Protein AF-A0AAV7VI93-F1 (afdb_monomer)

Sequence (218 aa):
MPWLQAVQPTKGDDVFDEEVDDMQIMQQEWKSTMEKRVKEGYRDGMDAGKADSLQQGFNEGYKEGLAVLMTSGTLKGCLWALKCWSCLLETSSYLSTEIDNLLLAVGRFEENASRSLATSSLQPHPGVLADSIKDISLNQSAAPQEHCDSREGRSSDCCADIKGFPCKRSDGPTSSPPECCRKAQEALLKKLVCRTLSVAKDMNMSEDLINVLQNLEK

Organism: Pleurodeles waltl (NCBI:txid8319)

Structure (mmCIF, N/CA/C/O backbone):
data_AF-A0AAV7VI93-F1
#
_entry.id   AF-A0AAV7VI93-F1
#
loop_
_atom_site.group_PDB
_atom_site.id
_atom_site.type_symbol
_atom_site.label_atom_id
_atom_site.label_alt_id
_atom_site.label_comp_id
_atom_site.label_asym_id
_atom_site.label_entity_id
_atom_site.label_seq_id
_atom_site.pdbx_PDB_ins_code
_atom_site.Cartn_x
_atom_site.Cartn_y
_atom_site.Cartn_z
_atom_site.occupancy
_atom_site.B_iso_or_equiv
_atom_site.auth_seq_id
_atom_site.auth_comp_id
_atom_site.auth_asym_id
_atom_site.auth_atom_id
_atom_site.pdbx_PDB_model_num
ATOM 1 N N . MET A 1 1 ? -18.882 1.234 104.992 1.00 47.75 1 MET A N 1
ATOM 2 C CA . MET A 1 1 ? -19.206 -0.202 104.798 1.00 47.75 1 MET A CA 1
ATOM 3 C C . MET A 1 1 ? -20.707 -0.326 104.966 1.00 47.75 1 MET A C 1
ATOM 5 O O . MET A 1 1 ? -21.188 0.478 105.759 1.00 47.75 1 MET A O 1
ATOM 9 N N . PRO A 1 2 ? -21.455 -1.273 104.378 1.00 45.31 2 PRO A N 1
ATOM 10 C CA . PRO A 1 2 ? -21.074 -2.469 103.604 1.00 45.31 2 PRO A CA 1
ATOM 11 C C . PRO A 1 2 ? -22.032 -2.792 102.416 1.00 45.31 2 PRO A C 1
ATOM 13 O O . PRO A 1 2 ? -22.976 -2.059 102.164 1.00 45.31 2 PRO A O 1
ATOM 16 N N . TRP A 1 3 ? -21.770 -3.945 101.788 1.00 40.62 3 TRP A N 1
ATOM 17 C CA . TRP A 1 3 ? -22.670 -4.894 101.103 1.00 40.62 3 TRP A CA 1
ATOM 18 C C . TRP A 1 3 ? -23.341 -4.466 99.782 1.00 40.62 3 TRP A C 1
ATOM 20 O O . TRP A 1 3 ? -24.248 -3.652 99.732 1.00 40.62 3 TRP A O 1
ATOM 30 N N . LEU A 1 4 ? -22.855 -4.972 98.643 1.00 54.00 4 LEU A N 1
ATOM 31 C CA . LEU A 1 4 ? -23.307 -6.263 98.093 1.00 54.00 4 LEU A CA 1
ATOM 32 C C . LEU A 1 4 ? -24.834 -6.353 98.054 1.00 54.00 4 LEU A C 1
ATOM 34 O O . LEU A 1 4 ? -25.434 -7.088 98.831 1.00 54.00 4 LEU A O 1
ATOM 38 N N . GLN A 1 5 ? -25.453 -5.659 97.102 1.00 51.03 5 GLN A N 1
ATOM 39 C CA . GLN A 1 5 ? -26.777 -6.051 96.648 1.00 51.03 5 GLN A CA 1
ATOM 40 C C . GLN A 1 5 ? -26.647 -6.613 95.240 1.00 51.03 5 GLN A C 1
ATOM 42 O O . GLN A 1 5 ? -26.173 -5.952 94.319 1.00 51.03 5 GLN A O 1
ATOM 47 N N . ALA A 1 6 ? -26.966 -7.901 95.163 1.00 55.78 6 ALA A N 1
ATOM 48 C CA . ALA A 1 6 ? -26.869 -8.763 94.007 1.00 55.78 6 ALA A CA 1
ATOM 49 C C . ALA A 1 6 ? -27.392 -8.085 92.737 1.00 55.78 6 ALA A C 1
ATOM 51 O O . ALA A 1 6 ? -28.533 -7.621 92.695 1.00 55.78 6 ALA A O 1
ATOM 52 N N . VAL A 1 7 ? -26.566 -8.102 91.689 1.00 52.16 7 VAL A N 1
ATOM 53 C CA . VAL A 1 7 ? -27.063 -7.995 90.320 1.00 52.16 7 VAL A CA 1
ATOM 54 C C . VAL A 1 7 ? -27.973 -9.202 90.124 1.00 52.16 7 VAL A C 1
ATOM 56 O O . VAL A 1 7 ? -27.523 -10.348 90.119 1.00 52.16 7 VAL A O 1
ATOM 59 N N . GLN A 1 8 ? -29.276 -8.936 90.082 1.00 49.44 8 GLN A N 1
ATOM 60 C CA . GLN A 1 8 ? -30.263 -9.897 89.617 1.00 49.44 8 GLN A CA 1
ATOM 61 C C . GLN A 1 8 ? -29.860 -10.342 88.208 1.00 49.44 8 GLN A C 1
ATOM 63 O O . GLN A 1 8 ? -29.357 -9.504 87.456 1.00 49.44 8 GLN A O 1
ATOM 68 N N . PRO A 1 9 ? -30.078 -11.612 87.826 1.00 48.53 9 PRO A N 1
ATOM 69 C CA . PRO A 1 9 ? -29.889 -12.013 86.446 1.00 48.53 9 PRO A CA 1
ATOM 70 C C . PRO A 1 9 ? -30.895 -11.206 85.627 1.00 48.53 9 PRO A C 1
ATOM 72 O O . PRO A 1 9 ? -32.101 -11.465 85.663 1.00 48.53 9 PRO A O 1
ATOM 75 N N . THR A 1 10 ? -30.417 -10.162 84.953 1.00 47.03 10 THR A N 1
ATOM 76 C CA . THR A 1 10 ? -31.187 -9.518 83.904 1.00 47.03 10 THR A CA 1
ATOM 77 C C . THR A 1 10 ? -31.460 -10.613 82.892 1.00 47.03 10 THR A C 1
ATOM 79 O O . THR A 1 10 ? -30.534 -11.258 82.401 1.00 47.03 10 THR A O 1
ATOM 82 N N . LYS A 1 11 ? -32.757 -10.895 82.723 1.00 46.94 11 LYS A N 1
ATOM 83 C CA . LYS A 1 11 ? -33.326 -11.783 81.712 1.00 46.94 11 LYS A CA 1
ATOM 84 C C . LYS A 1 11 ? -32.468 -11.750 80.457 1.00 46.94 11 LYS A C 1
ATOM 86 O O . LYS A 1 11 ? -32.168 -10.652 80.001 1.00 46.94 11 LYS A O 1
ATOM 91 N N . GLY A 1 12 ? -32.115 -12.948 79.992 1.00 49.00 12 GLY A N 1
ATOM 92 C CA . GLY A 1 12 ? -31.224 -13.207 78.872 1.00 49.00 12 GLY A CA 1
ATOM 93 C C . GLY A 1 12 ? -31.238 -12.097 77.838 1.00 49.00 12 GLY A C 1
ATOM 94 O O . GLY A 1 12 ? -32.204 -11.950 77.097 1.00 49.00 12 GLY A O 1
ATOM 95 N N . ASP A 1 13 ? -30.151 -11.332 77.820 1.00 45.16 13 ASP A N 1
ATOM 96 C CA . ASP A 1 13 ? -29.641 -10.865 76.547 1.00 45.16 13 ASP A CA 1
ATOM 97 C C . ASP A 1 13 ? -2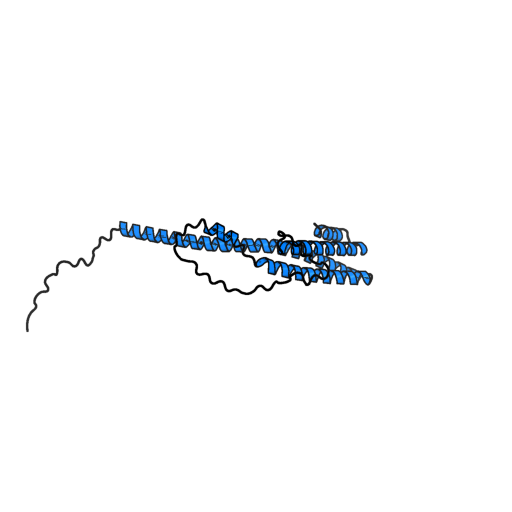9.199 -12.138 75.825 1.00 45.16 13 ASP A C 1
ATOM 99 O O . ASP A 1 13 ? -28.180 -12.742 76.178 1.00 45.16 13 ASP A O 1
ATOM 103 N N . ASP A 1 14 ? -30.018 -12.583 74.874 1.00 51.25 14 ASP A N 1
ATOM 104 C CA . ASP A 1 14 ? -29.559 -13.397 73.756 1.00 51.25 14 ASP A CA 1
ATOM 105 C C . ASP A 1 14 ? -28.462 -12.590 73.052 1.00 51.25 14 ASP A C 1
ATOM 107 O O . ASP A 1 14 ? -28.687 -11.799 72.144 1.00 51.25 14 ASP A O 1
ATOM 111 N N . VAL A 1 15 ? -27.226 -12.746 73.531 1.00 57.41 15 VAL A N 1
ATOM 112 C CA . VAL A 1 15 ? -26.017 -12.226 72.871 1.00 57.41 15 VAL A CA 1
ATOM 113 C C . VAL A 1 15 ? -25.722 -13.032 71.591 1.00 57.41 15 VAL A C 1
ATOM 115 O O . VAL A 1 15 ? -24.824 -12.695 70.823 1.00 57.41 15 VAL A O 1
ATOM 118 N N . PHE A 1 16 ? -26.519 -14.072 71.341 1.00 51.91 16 PHE A N 1
ATOM 119 C CA . PHE A 1 16 ? -26.481 -14.945 70.188 1.00 51.91 16 PHE A CA 1
ATOM 120 C C . PHE A 1 16 ? -27.921 -15.250 69.749 1.00 51.91 16 PHE A C 1
ATOM 122 O O . PHE A 1 16 ? -28.464 -16.292 70.100 1.00 51.91 16 PHE A O 1
ATOM 129 N N . ASP A 1 17 ? -28.524 -14.372 68.941 1.00 58.38 17 ASP A N 1
ATOM 130 C CA . ASP A 1 17 ? -29.597 -14.775 68.016 1.00 58.38 17 ASP A CA 1
ATOM 131 C C . ASP A 1 17 ? -28.968 -15.709 66.951 1.00 58.38 17 ASP A C 1
ATOM 133 O O . ASP A 1 17 ? -28.778 -15.352 65.788 1.00 58.38 17 ASP A O 1
ATOM 137 N N . GLU A 1 18 ? -28.519 -16.893 67.377 1.00 58.59 18 GLU A N 1
ATOM 138 C CA . GLU A 1 18 ? -27.800 -17.901 66.586 1.00 58.59 18 GLU A CA 1
ATOM 139 C C . GLU A 1 18 ? -28.787 -18.796 65.830 1.00 58.59 18 GLU A C 1
ATOM 141 O O . GLU A 1 18 ? -28.740 -20.015 65.886 1.00 58.59 18 GLU A O 1
ATOM 146 N N . GLU A 1 19 ? -29.699 -18.164 65.102 1.00 57.97 19 GLU A N 1
ATOM 147 C CA . GLU A 1 19 ? -30.412 -18.763 63.975 1.00 57.97 19 GLU A CA 1
ATOM 148 C C . GLU A 1 19 ? -30.490 -17.698 62.877 1.00 57.97 19 GLU A C 1
ATOM 150 O O . GLU A 1 19 ? -31.561 -17.306 62.409 1.00 57.97 19 GLU A O 1
ATOM 155 N N . VAL A 1 20 ? -29.330 -17.185 62.446 1.00 60.19 20 VAL A N 1
ATOM 156 C CA . VAL A 1 20 ? -29.266 -16.677 61.075 1.00 60.19 20 VAL A CA 1
ATOM 157 C C . VAL A 1 20 ? -29.517 -17.900 60.206 1.00 60.19 20 VAL A C 1
ATOM 159 O O . VAL A 1 20 ? -28.641 -18.744 60.062 1.00 60.19 20 VAL A O 1
ATOM 162 N N . ASP A 1 21 ? -30.748 -18.019 59.716 1.00 71.81 21 ASP A N 1
ATOM 163 C CA . ASP A 1 21 ? -31.197 -19.113 58.866 1.00 71.81 21 ASP A CA 1
ATOM 164 C C . ASP A 1 21 ? -30.152 -19.338 57.765 1.00 71.81 21 ASP A C 1
ATOM 166 O O . ASP A 1 21 ? -29.936 -18.468 56.915 1.00 71.81 21 ASP A O 1
ATOM 170 N N . ASP A 1 22 ? -29.464 -20.483 57.800 1.00 79.19 22 ASP A N 1
ATOM 171 C CA . ASP A 1 22 ? -28.421 -20.851 56.835 1.00 79.19 22 ASP A CA 1
ATOM 172 C C . ASP A 1 22 ? -28.925 -20.686 55.390 1.00 79.19 22 ASP A C 1
ATOM 174 O O . ASP A 1 22 ? -28.164 -20.368 54.472 1.00 79.19 22 ASP A O 1
ATOM 178 N N . MET A 1 23 ? -30.240 -20.830 55.184 1.00 78.00 23 MET A N 1
ATOM 179 C CA . MET A 1 23 ? -30.910 -20.584 53.913 1.00 78.00 23 MET A CA 1
ATOM 180 C C . MET A 1 23 ? -30.872 -19.106 53.488 1.00 78.00 23 MET A C 1
ATOM 182 O O . MET A 1 23 ? -30.674 -18.821 52.306 1.00 78.00 23 MET A O 1
ATOM 186 N N . GLN A 1 24 ? -31.005 -18.157 54.418 1.00 79.75 24 GLN A N 1
ATOM 187 C CA . GLN A 1 24 ? -30.860 -16.722 54.148 1.00 79.75 24 GLN A CA 1
ATOM 188 C C . GLN A 1 24 ? -29.412 -16.350 53.817 1.00 79.75 24 GLN A C 1
ATOM 190 O O . GLN A 1 24 ? -29.188 -15.566 52.889 1.00 79.75 24 GLN A O 1
ATOM 195 N N . ILE A 1 25 ? -28.434 -16.954 54.505 1.00 84.44 25 ILE A N 1
ATOM 196 C CA . ILE A 1 25 ? -27.005 -16.790 54.186 1.00 84.44 25 ILE A CA 1
ATOM 197 C C . ILE A 1 25 ? -26.738 -17.302 52.769 1.00 84.44 25 ILE A C 1
ATOM 199 O O . ILE A 1 25 ? -26.234 -16.550 51.932 1.00 84.44 25 ILE A O 1
ATOM 203 N N . MET A 1 26 ? -27.167 -18.530 52.452 1.00 84.81 26 MET A N 1
ATOM 204 C CA . MET A 1 26 ? -27.029 -19.096 51.106 1.00 84.81 26 MET A CA 1
ATOM 205 C C . MET A 1 26 ? -27.695 -18.221 50.038 1.00 84.81 26 MET A C 1
ATOM 207 O O . MET A 1 26 ? -27.145 -18.029 48.952 1.00 84.81 26 MET A O 1
ATOM 211 N N . GLN A 1 27 ? -28.869 -17.656 50.323 1.00 87.31 27 GLN A N 1
ATOM 212 C CA .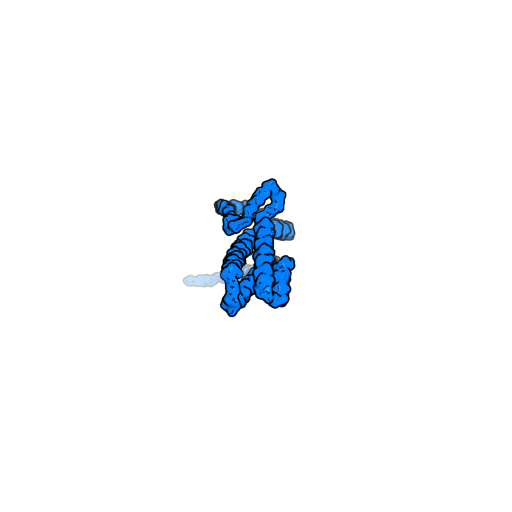 GLN A 1 27 ? -29.586 -16.802 49.379 1.00 87.31 27 GLN A CA 1
ATOM 213 C C . GLN A 1 27 ? -28.872 -15.458 49.154 1.00 87.31 27 GLN A C 1
ATOM 215 O O . GLN A 1 27 ? -28.825 -14.961 48.021 1.00 87.31 27 GLN A O 1
ATOM 220 N N . GLN A 1 28 ? -28.273 -14.881 50.198 1.00 88.81 28 GLN A N 1
ATOM 221 C CA . GLN A 1 28 ? -27.463 -13.667 50.104 1.00 88.81 28 GLN A CA 1
ATOM 222 C C . GLN A 1 28 ? -26.155 -13.911 49.339 1.00 88.81 28 GLN A C 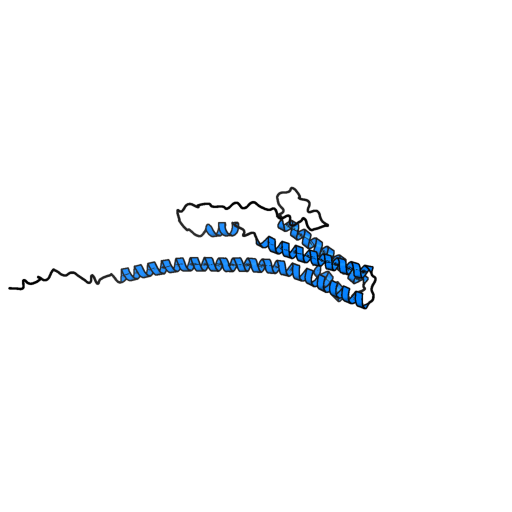1
ATOM 224 O O . GLN A 1 28 ? -25.791 -13.111 48.470 1.00 88.81 28 GLN A O 1
ATOM 229 N N . GLU A 1 29 ? -25.473 -15.025 49.605 1.00 92.00 29 GLU A N 1
ATOM 230 C CA . GLU A 1 29 ? -24.265 -15.436 48.887 1.00 92.00 29 GLU A CA 1
ATOM 231 C C . GLU A 1 29 ? -24.550 -15.711 47.411 1.00 92.00 29 GLU A C 1
ATOM 233 O O . GLU A 1 29 ? -23.816 -15.234 46.540 1.00 92.00 29 GLU A O 1
ATOM 238 N N . TRP A 1 30 ? -25.651 -16.405 47.109 1.00 91.00 30 TRP A N 1
ATOM 239 C CA . TRP A 1 30 ? -26.109 -16.636 45.741 1.00 91.00 30 TRP A CA 1
ATOM 240 C C . TRP A 1 30 ? -26.357 -15.318 45.007 1.00 91.00 30 TRP A C 1
ATOM 242 O O . TRP A 1 30 ? -25.843 -15.111 43.905 1.00 91.00 30 TRP A O 1
ATOM 252 N N . LYS A 1 31 ? -27.091 -14.387 45.630 1.00 91.75 31 LYS A N 1
ATOM 253 C CA . LYS A 1 31 ? -27.377 -13.073 45.043 1.00 91.75 31 LYS A CA 1
ATOM 254 C C . LYS A 1 31 ? -26.098 -12.271 44.799 1.00 91.75 31 LYS A C 1
ATOM 256 O O . LYS A 1 31 ? -25.909 -11.754 43.700 1.00 91.75 31 LYS A O 1
ATOM 261 N N . SER A 1 32 ? -25.195 -12.215 45.781 1.00 90.50 32 SER A N 1
ATOM 262 C CA . SER A 1 32 ? -23.909 -11.521 45.644 1.00 90.50 32 SER A CA 1
ATOM 263 C C . SER A 1 32 ? -23.056 -12.126 44.527 1.00 90.50 32 SER A C 1
ATOM 265 O O . SER A 1 32 ? -22.481 -11.403 43.714 1.00 90.50 32 SER A O 1
ATOM 267 N N . THR A 1 33 ? -23.011 -13.454 44.444 1.00 92.88 33 THR A N 1
ATOM 268 C CA . THR A 1 33 ? -22.264 -14.183 43.413 1.00 92.88 33 THR A CA 1
ATOM 269 C C . THR A 1 33 ? -22.851 -13.938 42.026 1.00 92.88 33 THR A C 1
ATOM 271 O O . THR A 1 33 ? -22.107 -13.715 41.071 1.00 92.88 33 THR A O 1
ATOM 274 N N . MET A 1 34 ? -24.178 -13.906 41.906 1.00 92.25 34 MET A N 1
ATOM 275 C CA . MET A 1 34 ? -24.851 -13.617 40.643 1.00 92.25 34 MET A CA 1
ATOM 276 C C . MET A 1 34 ? -24.603 -12.173 40.186 1.00 92.25 34 MET A C 1
ATOM 278 O O . MET A 1 34 ? -24.272 -11.941 39.025 1.00 92.25 34 MET A O 1
ATOM 282 N N . GLU A 1 35 ? -24.676 -11.199 41.097 1.00 90.50 35 GLU A N 1
ATOM 283 C CA . GLU A 1 35 ? -24.353 -9.799 40.797 1.00 90.50 35 GLU A CA 1
ATOM 284 C C . GLU A 1 35 ? -22.886 -9.610 40.382 1.00 90.50 35 GLU A C 1
ATOM 286 O O . GLU A 1 35 ? -22.600 -8.824 39.475 1.00 90.50 35 GLU A O 1
ATOM 291 N N . LYS A 1 36 ? -21.952 -10.332 41.018 1.00 91.56 36 LYS A N 1
ATOM 292 C CA . LYS A 1 36 ? -20.533 -10.336 40.628 1.00 91.56 36 LYS A CA 1
ATOM 293 C C . LYS A 1 36 ? -20.352 -10.888 39.219 1.00 91.56 36 LYS A C 1
ATOM 295 O O . LYS A 1 36 ? -19.761 -10.200 38.394 1.00 91.56 36 LYS A O 1
ATOM 300 N N . ARG A 1 37 ? -20.956 -12.040 38.910 1.00 89.56 37 ARG A N 1
ATOM 301 C CA . ARG A 1 37 ? -20.883 -12.664 37.579 1.00 89.56 37 ARG A CA 1
ATOM 302 C C . ARG A 1 37 ? -21.391 -11.737 36.473 1.00 89.56 37 ARG A C 1
ATOM 304 O O . ARG A 1 37 ? -20.787 -11.673 35.409 1.00 89.56 37 ARG A O 1
ATOM 311 N N . VAL A 1 38 ? -22.481 -11.003 36.711 1.00 88.00 38 VAL A N 1
ATOM 312 C CA . VAL A 1 38 ? -23.010 -10.036 35.730 1.00 88.00 38 VAL A CA 1
ATOM 313 C C . VAL A 1 38 ? -22.025 -8.885 35.500 1.00 88.00 38 VAL A C 1
ATOM 315 O O . VAL A 1 38 ? -21.770 -8.506 34.358 1.00 88.00 38 VAL A O 1
ATOM 318 N N . LYS A 1 39 ? -21.438 -8.338 36.573 1.00 89.56 39 LYS A N 1
ATOM 319 C CA . LYS A 1 39 ? -20.443 -7.255 36.478 1.00 89.56 39 LYS A CA 1
ATOM 320 C C . LYS A 1 39 ? -19.152 -7.715 35.799 1.00 89.56 39 LYS A C 1
ATOM 322 O O . LYS A 1 39 ? -18.587 -6.951 35.023 1.00 89.56 39 LYS A O 1
ATOM 327 N N . GLU A 1 40 ? -18.697 -8.927 36.098 1.00 90.38 40 GLU A N 1
ATOM 328 C CA . GLU A 1 40 ? -17.533 -9.558 35.468 1.00 90.38 40 GLU A CA 1
ATOM 329 C C . GLU A 1 40 ? -17.790 -9.789 33.979 1.00 90.38 40 GLU A C 1
ATOM 331 O O . GLU A 1 40 ? -17.034 -9.281 33.161 1.00 90.38 40 GLU A O 1
ATOM 336 N N . GLY A 1 41 ? -18.925 -10.393 33.614 1.00 89.69 41 GLY A N 1
ATOM 337 C CA . GLY A 1 41 ? -19.290 -10.605 32.211 1.00 89.69 41 GLY A CA 1
ATOM 338 C C . GLY A 1 41 ? -19.377 -9.310 31.393 1.00 89.69 41 GLY A C 1
ATOM 339 O O . GLY A 1 41 ? -18.974 -9.292 30.234 1.00 89.69 41 GLY A O 1
ATOM 340 N N . TYR A 1 42 ? -19.844 -8.205 31.988 1.00 87.25 42 TYR A N 1
ATOM 341 C CA . TYR A 1 42 ? -19.839 -6.898 31.320 1.00 87.25 42 TYR A CA 1
ATOM 342 C C . TYR A 1 42 ? -18.421 -6.359 31.087 1.00 87.25 42 TYR A C 1
ATOM 344 O O . TYR A 1 42 ? -18.133 -5.829 30.014 1.00 87.25 42 TYR A O 1
ATOM 352 N N . ARG A 1 43 ? -17.529 -6.483 32.078 1.00 89.75 43 ARG A N 1
ATOM 353 C CA . ARG A 1 43 ? -16.127 -6.056 31.934 1.00 89.75 43 ARG A CA 1
ATOM 354 C C . ARG A 1 43 ? -15.418 -6.890 30.876 1.00 89.75 43 ARG A C 1
ATOM 356 O O . ARG A 1 43 ? -14.830 -6.312 29.968 1.00 89.75 43 ARG A O 1
ATOM 363 N N . ASP A 1 44 ? -15.570 -8.208 30.946 1.00 92.00 44 ASP A N 1
ATOM 364 C CA . ASP A 1 44 ? -14.977 -9.146 29.996 1.00 92.00 44 ASP A CA 1
ATOM 365 C C . ASP A 1 44 ? -15.487 -8.884 28.575 1.00 92.00 44 ASP A C 1
ATOM 367 O O . ASP A 1 44 ? -14.694 -8.805 27.642 1.00 92.00 44 ASP A O 1
ATOM 371 N N . GLY A 1 45 ? -16.796 -8.667 28.402 1.00 89.69 45 GLY A N 1
ATOM 372 C CA . GLY A 1 45 ? -17.383 -8.331 27.103 1.00 89.69 45 GLY A CA 1
ATOM 373 C C . GLY A 1 45 ? -16.895 -6.988 26.551 1.00 89.69 45 GLY A C 1
ATOM 374 O O . GLY A 1 45 ? -16.592 -6.879 25.364 1.00 89.69 45 GLY A O 1
ATOM 375 N N . MET A 1 46 ? -16.766 -5.970 27.407 1.00 85.56 46 MET A N 1
ATOM 376 C CA . MET A 1 46 ? -16.221 -4.668 27.018 1.00 85.56 46 MET A CA 1
ATOM 377 C C . MET A 1 46 ? -14.753 -4.779 26.589 1.00 85.56 46 MET A C 1
ATOM 379 O O . MET A 1 46 ? -14.353 -4.163 25.600 1.00 85.56 46 MET A O 1
ATOM 383 N N . ASP A 1 47 ? -13.942 -5.537 27.323 1.00 88.12 47 ASP A N 1
ATOM 384 C CA . ASP A 1 47 ? -12.520 -5.680 27.023 1.00 88.12 47 ASP A CA 1
ATOM 385 C C . ASP A 1 47 ? -12.283 -6.573 25.797 1.00 88.12 47 ASP A C 1
ATOM 387 O O . ASP A 1 47 ? -11.455 -6.224 24.953 1.00 88.12 47 ASP A O 1
ATOM 391 N N . ALA A 1 48 ? -13.079 -7.633 25.617 1.00 89.75 48 ALA A N 1
ATOM 392 C CA . ALA A 1 48 ? -13.093 -8.436 24.395 1.00 89.75 48 ALA A CA 1
ATOM 393 C C . ALA A 1 48 ? -13.474 -7.591 23.169 1.00 89.75 48 ALA A C 1
ATOM 395 O O . ALA A 1 48 ? -12.749 -7.582 22.178 1.00 89.75 48 ALA A O 1
ATOM 396 N N . GLY A 1 49 ? -14.540 -6.788 23.261 1.00 87.75 49 GLY A N 1
ATOM 397 C CA . GLY A 1 49 ? -14.966 -5.920 22.161 1.00 87.75 49 GLY A CA 1
ATOM 398 C C . GLY A 1 49 ? -13.921 -4.866 21.775 1.00 87.75 49 GLY A C 1
ATOM 399 O O . GLY A 1 49 ? -13.711 -4.604 20.590 1.00 87.75 49 GLY A O 1
ATOM 400 N N . LYS A 1 50 ? -13.212 -4.285 22.754 1.00 88.12 50 LYS A N 1
ATOM 401 C CA . LYS A 1 50 ? -12.086 -3.373 22.482 1.00 88.12 50 LYS A CA 1
ATOM 402 C C . LYS A 1 50 ? -10.943 -4.086 21.768 1.00 88.12 50 LYS A C 1
ATOM 404 O O . LYS A 1 50 ? -10.398 -3.533 20.815 1.00 88.12 50 LYS A O 1
ATOM 409 N N . ALA A 1 51 ? -10.569 -5.273 22.242 1.00 88.06 51 ALA A N 1
ATOM 410 C CA . ALA A 1 51 ? -9.491 -6.054 21.652 1.00 88.06 51 ALA A CA 1
ATOM 411 C C . ALA A 1 51 ? -9.819 -6.446 20.204 1.00 88.06 51 ALA A C 1
ATOM 413 O O . ALA A 1 51 ? -8.993 -6.240 19.315 1.00 88.06 51 ALA A O 1
ATOM 414 N N . ASP A 1 52 ? -11.043 -6.912 19.954 1.00 88.75 52 ASP A N 1
ATOM 415 C CA . ASP A 1 52 ? -11.499 -7.313 18.624 1.00 88.75 52 ASP A CA 1
ATOM 416 C C . ASP A 1 52 ? -11.564 -6.123 17.663 1.00 88.75 52 ASP A C 1
ATOM 418 O O . ASP A 1 52 ? -11.052 -6.195 16.545 1.00 88.75 52 ASP A O 1
ATOM 422 N N . SER A 1 53 ? -12.123 -4.993 18.107 1.00 86.25 53 SER A N 1
ATOM 423 C CA . SER A 1 53 ? -12.195 -3.775 17.293 1.00 86.25 53 SER A CA 1
ATOM 424 C C . SER A 1 53 ? -10.802 -3.220 16.967 1.00 86.25 53 SER A C 1
ATOM 426 O O . SER A 1 53 ? -10.538 -2.845 15.821 1.00 86.25 53 SER A O 1
ATOM 428 N N . LEU A 1 54 ? -9.876 -3.231 17.934 1.00 89.12 54 LEU A N 1
ATOM 429 C CA . LEU A 1 54 ? -8.484 -2.837 17.712 1.00 89.12 54 LEU A CA 1
ATOM 430 C C . LEU A 1 54 ? -7.804 -3.763 16.695 1.00 89.12 54 LEU A C 1
ATOM 432 O O . LEU A 1 54 ? -7.148 -3.289 15.767 1.00 89.12 54 LEU A O 1
ATOM 436 N N . GLN A 1 55 ? -7.966 -5.077 16.856 1.00 91.12 55 GLN A N 1
ATOM 437 C CA . GLN A 1 55 ? -7.358 -6.058 15.966 1.00 91.12 55 GLN A CA 1
ATOM 438 C C . GLN A 1 55 ? -7.928 -5.959 14.550 1.00 91.12 55 GLN A C 1
ATOM 440 O O . GLN A 1 55 ? -7.180 -6.084 13.580 1.00 91.12 55 GLN A O 1
ATOM 445 N N . GLN A 1 56 ? -9.230 -5.704 14.413 1.00 88.12 56 GLN A N 1
ATOM 446 C CA . GLN A 1 56 ? -9.857 -5.458 13.121 1.00 88.12 56 GLN A CA 1
ATOM 447 C C . GLN A 1 56 ? -9.245 -4.228 12.441 1.00 88.12 56 GLN A C 1
ATOM 449 O O . GLN A 1 56 ? -8.786 -4.338 11.303 1.00 88.12 56 GLN A O 1
ATOM 454 N N . GLY A 1 57 ? -9.153 -3.099 13.151 1.00 87.81 57 GLY A N 1
ATOM 455 C CA . GLY A 1 57 ? -8.531 -1.883 12.624 1.00 87.81 57 GLY A CA 1
ATOM 456 C C . GLY A 1 57 ? -7.063 -2.089 12.237 1.00 87.81 57 GLY A C 1
ATOM 457 O O . GLY A 1 57 ? -6.632 -1.647 11.172 1.00 87.81 57 GLY A O 1
ATOM 458 N N . PHE A 1 58 ? -6.302 -2.835 13.046 1.00 89.75 58 PHE A N 1
ATOM 459 C CA . PHE A 1 58 ? -4.926 -3.210 12.715 1.00 89.75 58 PHE A CA 1
ATOM 460 C C . PHE A 1 58 ? -4.857 -4.071 11.451 1.00 89.75 58 PHE A C 1
ATOM 462 O O . PHE A 1 58 ? -4.050 -3.797 10.569 1.00 89.75 58 PHE A O 1
ATOM 469 N N . ASN A 1 59 ? -5.702 -5.097 11.337 1.00 91.44 59 ASN A N 1
ATOM 470 C CA . ASN A 1 59 ? -5.717 -5.993 10.182 1.00 91.44 59 ASN A CA 1
ATOM 471 C C . ASN A 1 59 ? -6.057 -5.245 8.887 1.00 91.44 59 ASN A C 1
ATOM 473 O O . ASN A 1 59 ? -5.457 -5.519 7.847 1.00 91.44 59 ASN A O 1
ATOM 477 N N . GLU A 1 60 ? -7.019 -4.325 8.934 1.00 87.44 60 GLU A N 1
ATOM 478 C CA . GLU A 1 60 ? -7.411 -3.497 7.791 1.00 87.44 60 GLU A CA 1
ATOM 479 C C . GLU A 1 60 ? -6.288 -2.533 7.396 1.00 87.44 60 GLU A C 1
ATOM 481 O O . GLU A 1 60 ? -5.842 -2.557 6.245 1.00 87.44 60 GLU A O 1
ATOM 486 N N . GLY A 1 61 ? -5.741 -1.783 8.358 1.00 88.06 61 GLY A N 1
ATOM 487 C CA . GLY A 1 61 ? -4.618 -0.876 8.116 1.00 88.06 61 GLY A CA 1
ATOM 488 C C . GLY A 1 61 ? -3.356 -1.599 7.636 1.00 88.06 61 GLY A C 1
ATOM 489 O O . GLY A 1 61 ? -2.658 -1.110 6.748 1.00 88.06 61 GLY A O 1
ATOM 490 N N . TYR A 1 62 ? -3.082 -2.798 8.158 1.00 90.06 62 TYR A N 1
ATOM 491 C CA . TYR A 1 62 ? -1.964 -3.630 7.720 1.00 90.06 62 TYR A CA 1
ATOM 492 C C . TYR A 1 62 ? -2.137 -4.088 6.272 1.00 90.06 62 TYR A C 1
ATOM 494 O O . TYR A 1 62 ? -1.198 -3.979 5.489 1.00 90.06 62 TYR A O 1
ATOM 502 N N . LYS A 1 63 ? -3.328 -4.565 5.885 1.00 90.25 63 LYS A N 1
ATOM 503 C CA . LYS A 1 63 ? -3.607 -4.979 4.500 1.00 90.25 63 LYS A CA 1
ATOM 504 C C . LYS A 1 63 ? -3.429 -3.820 3.522 1.00 90.25 63 LYS A C 1
ATOM 506 O O . LYS A 1 63 ? -2.777 -3.994 2.494 1.00 90.25 63 LYS A O 1
ATOM 511 N N . GLU A 1 64 ? -3.987 -2.655 3.844 1.00 86.75 64 GLU A N 1
ATOM 512 C CA . GLU A 1 64 ? -3.908 -1.475 2.981 1.00 86.75 64 GLU A CA 1
ATOM 513 C C . GLU A 1 64 ? -2.472 -0.944 2.882 1.00 86.75 64 GLU A C 1
ATOM 515 O O . GLU A 1 64 ? -1.946 -0.756 1.782 1.00 86.75 64 GLU A O 1
ATOM 520 N N . GLY A 1 65 ? -1.797 -0.784 4.023 1.00 88.81 65 GLY A N 1
ATOM 521 C CA . GLY A 1 65 ? -0.417 -0.312 4.073 1.00 88.81 65 GLY A CA 1
ATOM 522 C C . GLY A 1 65 ? 0.560 -1.263 3.386 1.00 88.81 65 GLY A C 1
ATOM 523 O O . GLY A 1 65 ? 1.420 -0.815 2.628 1.00 88.81 65 GLY A O 1
ATOM 524 N N . LEU A 1 66 ? 0.406 -2.575 3.590 1.00 90.38 66 LEU A N 1
ATOM 525 C CA . LEU A 1 66 ? 1.257 -3.581 2.959 1.00 90.38 66 LEU A CA 1
ATOM 526 C C . LEU A 1 66 ? 1.099 -3.571 1.437 1.00 90.38 66 LEU A C 1
ATOM 528 O O . LEU A 1 66 ? 2.105 -3.620 0.735 1.00 90.38 66 LEU A O 1
ATOM 532 N N . ALA A 1 67 ? -0.127 -3.480 0.916 1.00 88.31 67 ALA A N 1
ATOM 533 C CA . ALA A 1 67 ? -0.364 -3.461 -0.527 1.00 88.31 67 ALA A CA 1
ATOM 534 C C . ALA A 1 67 ? 0.343 -2.276 -1.211 1.00 88.31 67 ALA A C 1
ATOM 536 O O . ALA A 1 67 ? 1.036 -2.450 -2.221 1.00 88.31 67 ALA A O 1
ATOM 537 N N . VAL A 1 68 ? 0.228 -1.077 -0.632 1.00 87.81 68 VAL A N 1
ATOM 538 C CA . VAL A 1 68 ? 0.872 0.126 -1.177 1.00 87.81 68 VAL A CA 1
ATOM 539 C C . VAL A 1 68 ? 2.394 0.064 -1.025 1.00 87.81 68 VAL A C 1
ATOM 541 O O . VAL A 1 68 ? 3.114 0.353 -1.978 1.00 87.81 68 VAL A O 1
ATOM 544 N N . LEU A 1 69 ? 2.897 -0.367 0.136 1.00 89.06 69 LEU A N 1
ATOM 545 C CA . LEU A 1 69 ? 4.335 -0.418 0.407 1.00 89.06 69 LEU A CA 1
ATOM 546 C C . LEU A 1 69 ? 5.054 -1.502 -0.406 1.00 89.06 69 LEU A C 1
ATOM 548 O O . LEU A 1 69 ? 6.173 -1.284 -0.867 1.00 89.06 69 LEU A O 1
ATOM 552 N N . MET A 1 70 ? 4.428 -2.663 -0.608 1.00 91.12 70 MET A N 1
ATOM 553 C CA . MET A 1 70 ? 5.007 -3.741 -1.415 1.00 91.12 70 MET A CA 1
ATOM 554 C C . MET A 1 70 ? 5.153 -3.322 -2.876 1.00 91.12 70 MET A C 1
ATOM 556 O O . MET A 1 70 ? 6.196 -3.561 -3.486 1.00 91.12 70 MET A O 1
ATOM 560 N N . THR A 1 71 ? 4.136 -2.671 -3.440 1.00 91.06 71 THR A N 1
ATOM 561 C CA . THR A 1 71 ? 4.161 -2.238 -4.842 1.00 91.06 71 THR A CA 1
ATOM 562 C C . THR A 1 71 ? 5.139 -1.086 -5.068 1.00 91.06 71 THR A C 1
ATOM 564 O O . THR A 1 71 ? 5.991 -1.178 -5.956 1.00 91.06 71 THR A O 1
ATOM 567 N N . SER A 1 72 ? 5.097 -0.039 -4.235 1.00 92.19 72 SER A N 1
ATOM 568 C CA . SER A 1 72 ? 6.039 1.084 -4.329 1.00 92.19 72 SER A CA 1
ATOM 569 C C . SER A 1 72 ? 7.475 0.660 -4.020 1.00 92.19 72 SER A C 1
ATOM 571 O O . SER A 1 72 ? 8.397 1.055 -4.734 1.00 92.19 72 SER A O 1
ATOM 573 N N . GLY A 1 73 ? 7.668 -0.196 -3.013 1.00 93.81 73 GLY A N 1
ATOM 574 C CA . GLY A 1 73 ? 8.973 -0.710 -2.608 1.00 93.81 73 GLY A CA 1
ATOM 575 C C . GLY A 1 73 ? 9.616 -1.571 -3.692 1.00 93.81 73 GLY A C 1
ATOM 576 O O . GLY A 1 73 ? 10.790 -1.376 -4.010 1.00 93.81 73 GLY A O 1
ATOM 577 N N . THR A 1 74 ? 8.841 -2.459 -4.325 1.00 93.19 74 THR A N 1
ATOM 578 C CA . THR A 1 74 ? 9.323 -3.257 -5.466 1.00 93.19 74 THR A CA 1
ATOM 579 C C . THR A 1 74 ? 9.704 -2.353 -6.634 1.00 93.19 74 THR A C 1
ATOM 581 O O . THR A 1 74 ? 10.805 -2.472 -7.169 1.00 93.19 74 THR A O 1
ATOM 584 N N . LEU A 1 75 ? 8.846 -1.388 -6.985 1.00 94.19 75 LEU A N 1
ATOM 585 C CA . LEU A 1 75 ? 9.114 -0.432 -8.061 1.00 94.19 75 LEU A CA 1
ATOM 586 C C . LEU A 1 75 ? 10.395 0.377 -7.806 1.00 94.19 75 LEU A C 1
ATOM 588 O O . LEU A 1 75 ? 11.226 0.535 -8.702 1.00 94.19 75 LEU A O 1
ATOM 592 N N . LYS A 1 76 ? 10.580 0.858 -6.574 1.00 94.88 76 LYS A N 1
ATOM 593 C CA . LYS A 1 76 ? 11.777 1.587 -6.143 1.00 94.88 76 LYS A CA 1
ATOM 594 C C . LYS A 1 76 ? 13.025 0.711 -6.207 1.00 94.88 76 LYS A C 1
ATOM 596 O O . LYS A 1 76 ? 14.063 1.174 -6.673 1.00 94.88 76 LYS A O 1
ATOM 601 N N . GLY A 1 77 ? 12.925 -0.550 -5.784 1.00 94.44 77 GLY A N 1
ATOM 602 C CA . GLY A 1 77 ? 14.000 -1.535 -5.896 1.00 94.44 77 GLY A CA 1
ATOM 603 C C . GLY A 1 77 ? 14.409 -1.783 -7.349 1.00 94.44 77 GLY A C 1
ATOM 604 O O . GLY A 1 77 ? 15.595 -1.716 -7.671 1.00 94.44 77 GLY A O 1
ATOM 605 N N . CYS A 1 78 ? 13.435 -1.971 -8.245 1.00 93.25 78 CYS A N 1
ATOM 606 C CA . CYS A 1 78 ? 13.683 -2.098 -9.681 1.00 93.25 78 CYS A CA 1
ATOM 607 C C . CYS A 1 78 ? 14.377 -0.853 -10.249 1.00 93.25 78 CYS A C 1
ATOM 609 O O . CYS A 1 78 ? 15.359 -0.985 -10.972 1.00 93.25 78 CYS A O 1
ATOM 611 N N . LEU A 1 79 ? 13.924 0.352 -9.896 1.00 94.25 79 LEU A N 1
ATOM 612 C CA . LEU A 1 79 ? 14.550 1.598 -10.349 1.00 94.25 79 LEU A CA 1
ATOM 613 C C . LEU A 1 79 ? 15.993 1.754 -9.853 1.00 94.25 79 LEU A C 1
ATOM 615 O O . LEU A 1 79 ? 16.855 2.173 -10.622 1.00 94.25 79 LEU A O 1
ATOM 619 N N . TRP A 1 80 ? 16.288 1.381 -8.605 1.00 94.69 80 TRP A N 1
ATOM 620 C CA . TRP A 1 80 ? 17.666 1.359 -8.106 1.00 94.69 80 TRP A CA 1
ATOM 621 C C . TRP A 1 80 ? 18.534 0.346 -8.851 1.00 94.69 80 TRP A C 1
ATOM 623 O O . TRP A 1 80 ? 19.671 0.664 -9.194 1.00 94.69 80 TRP A O 1
ATOM 633 N N . ALA A 1 81 ? 18.002 -0.840 -9.155 1.00 92.31 81 ALA A N 1
ATOM 634 C CA . ALA A 1 81 ? 18.710 -1.833 -9.957 1.00 92.31 81 ALA A CA 1
ATOM 635 C C . ALA A 1 81 ? 19.005 -1.308 -11.373 1.00 92.31 81 ALA A C 1
ATOM 637 O O . ALA A 1 81 ? 20.144 -1.400 -11.830 1.00 92.31 81 ALA A O 1
ATOM 638 N N . LEU A 1 82 ? 18.016 -0.684 -12.029 1.00 90.94 82 LEU A N 1
ATOM 639 C CA . LEU A 1 82 ? 18.185 -0.036 -13.335 1.00 90.94 82 LEU A CA 1
ATOM 640 C C . LEU A 1 82 ? 19.225 1.084 -13.278 1.00 90.94 82 LEU A C 1
ATOM 642 O O . LEU A 1 82 ? 20.066 1.180 -14.168 1.00 90.94 82 LEU A O 1
ATOM 646 N N . LYS A 1 83 ? 19.222 1.896 -12.215 1.00 91.38 83 LYS A N 1
ATOM 647 C CA . LYS A 1 83 ? 20.223 2.944 -12.007 1.00 91.38 83 LYS A CA 1
ATOM 648 C C . LYS A 1 83 ? 21.627 2.355 -11.908 1.00 91.38 83 LYS A C 1
ATOM 650 O O . LYS A 1 83 ? 22.508 2.770 -12.656 1.00 91.38 83 LYS A O 1
ATOM 655 N N . CYS A 1 84 ? 21.826 1.359 -11.045 1.00 90.38 84 CYS A N 1
ATOM 656 C CA . CYS A 1 84 ? 23.112 0.676 -10.902 1.00 90.38 84 CYS A CA 1
ATOM 657 C C . CYS A 1 84 ? 23.589 0.081 -12.233 1.00 90.38 84 CYS A C 1
ATOM 659 O O . CYS A 1 84 ? 24.746 0.254 -12.606 1.00 90.38 84 CYS A O 1
ATOM 661 N N . TRP A 1 85 ? 22.686 -0.562 -12.974 1.00 88.69 85 TRP A N 1
ATOM 662 C CA . TRP A 1 85 ? 22.976 -1.108 -14.297 1.00 88.69 85 TRP A CA 1
ATOM 663 C C . TRP A 1 85 ? 23.366 -0.015 -15.301 1.00 88.69 85 TRP A C 1
ATOM 665 O O . TRP A 1 85 ? 24.363 -0.146 -16.006 1.00 88.69 85 TRP A O 1
ATOM 675 N N . SER A 1 86 ? 22.642 1.109 -15.315 1.00 87.31 86 SER A N 1
ATOM 676 C CA . SER A 1 86 ? 22.937 2.249 -16.191 1.00 87.31 86 SER A CA 1
ATOM 677 C C . SER A 1 86 ? 24.313 2.869 -15.918 1.00 87.31 86 SER A C 1
ATOM 679 O O . SER A 1 86 ? 25.007 3.253 -16.860 1.00 87.31 86 SER A O 1
ATOM 681 N N . CYS A 1 87 ? 24.740 2.905 -14.648 1.00 85.81 87 CYS A N 1
ATOM 682 C CA . CYS A 1 87 ? 26.069 3.372 -14.253 1.00 85.81 87 CYS A CA 1
ATOM 683 C C . CYS A 1 87 ? 27.185 2.432 -14.725 1.00 85.81 87 CYS A C 1
ATOM 685 O O . CYS A 1 87 ? 28.267 2.906 -15.051 1.00 85.81 87 CYS A O 1
ATOM 687 N N . LEU A 1 88 ? 26.934 1.119 -14.771 1.00 84.81 88 LEU A N 1
ATOM 688 C CA . LEU A 1 88 ? 27.914 0.126 -15.225 1.00 84.81 88 LEU A CA 1
ATOM 689 C C . LEU A 1 88 ? 28.125 0.141 -16.745 1.00 84.81 88 LEU A C 1
ATOM 691 O O . LEU A 1 88 ? 29.202 -0.216 -17.210 1.00 84.81 88 LEU A O 1
ATOM 695 N N . LEU A 1 89 ? 27.105 0.532 -17.512 1.00 82.06 89 LEU A N 1
ATOM 696 C CA . LEU A 1 89 ? 27.108 0.493 -18.979 1.00 82.06 89 LEU A CA 1
ATOM 697 C C . LEU A 1 89 ? 27.326 1.852 -19.649 1.00 82.06 89 LEU A C 1
ATOM 699 O O . LEU A 1 89 ? 27.148 1.944 -20.860 1.00 82.06 89 LEU A O 1
ATOM 703 N N . GLU A 1 90 ? 27.645 2.900 -18.880 1.00 77.88 90 GLU A N 1
ATOM 704 C CA . GLU A 1 90 ? 27.756 4.283 -19.381 1.00 77.88 90 GLU A CA 1
ATOM 705 C C . GLU A 1 90 ? 26.559 4.659 -20.276 1.00 77.88 90 GLU A C 1
ATOM 707 O O . GLU A 1 90 ? 26.685 5.234 -21.358 1.00 77.88 90 GLU A O 1
ATOM 712 N N . THR A 1 91 ? 25.364 4.258 -19.829 1.00 75.50 91 THR A N 1
ATOM 713 C CA . THR A 1 91 ? 24.124 4.432 -20.590 1.00 75.50 91 THR A CA 1
ATOM 714 C C . THR A 1 91 ? 23.825 5.921 -20.795 1.00 75.50 91 THR A C 1
ATOM 716 O O . THR A 1 91 ? 24.282 6.771 -20.030 1.00 75.50 91 THR A O 1
ATOM 719 N N . SER A 1 92 ? 23.048 6.246 -21.835 1.00 80.56 92 SER A N 1
ATOM 720 C CA . SER A 1 92 ? 22.750 7.629 -22.223 1.00 80.56 92 SER A CA 1
ATOM 721 C C . SER A 1 92 ? 22.342 8.514 -21.035 1.00 80.56 92 SER A C 1
ATOM 723 O O . SER A 1 92 ? 21.572 8.118 -20.153 1.00 80.56 92 SER A O 1
ATOM 725 N N . SER A 1 93 ? 22.831 9.758 -21.037 1.00 81.81 93 SER A N 1
ATOM 726 C CA . SER A 1 93 ? 22.546 10.747 -19.988 1.00 81.81 93 SER A CA 1
ATOM 727 C C . SER A 1 93 ? 21.044 10.989 -19.790 1.00 81.81 93 SER A C 1
ATOM 729 O O . SER A 1 93 ? 20.599 11.253 -18.672 1.00 81.81 93 SER A O 1
ATOM 731 N N . TYR A 1 94 ? 20.257 10.840 -20.860 1.00 87.50 94 TYR A N 1
ATOM 732 C CA . TYR A 1 94 ? 18.799 10.918 -20.831 1.00 87.50 94 TYR A CA 1
ATOM 733 C C . TYR A 1 94 ? 18.168 9.816 -19.968 1.00 87.50 94 TYR A C 1
ATOM 735 O O . TYR A 1 94 ? 17.376 10.130 -19.083 1.00 87.50 94 TYR A O 1
ATOM 743 N N . LEU A 1 95 ? 18.543 8.547 -20.178 1.00 86.81 95 LEU A N 1
ATOM 744 C CA . LEU A 1 95 ? 17.970 7.419 -19.433 1.00 86.81 95 LEU A CA 1
ATOM 745 C C . LEU A 1 95 ? 18.326 7.489 -17.946 1.00 86.81 95 LEU A C 1
ATOM 747 O O . LEU A 1 95 ? 17.465 7.274 -17.100 1.00 86.81 95 LEU A O 1
ATOM 751 N N . SER A 1 96 ? 19.565 7.869 -17.627 1.00 88.31 96 SER A N 1
ATOM 752 C CA . SER A 1 96 ? 19.996 8.088 -16.241 1.00 88.31 96 SER A CA 1
ATOM 753 C C . SER A 1 96 ? 19.164 9.182 -15.549 1.00 88.31 96 SER A C 1
ATOM 755 O O . SER A 1 96 ? 18.644 8.979 -14.451 1.00 88.31 96 SER A O 1
ATOM 757 N N . THR A 1 97 ? 18.930 10.305 -16.238 1.00 90.62 97 THR A N 1
ATOM 758 C CA . THR A 1 97 ? 18.106 11.410 -15.717 1.00 90.62 97 THR A CA 1
ATOM 759 C C . THR A 1 97 ? 16.637 11.005 -15.551 1.00 90.62 97 THR A C 1
ATOM 761 O O . THR A 1 97 ? 15.995 11.394 -14.576 1.00 90.62 97 THR A O 1
ATOM 764 N N . GLU A 1 98 ? 16.084 10.213 -16.475 1.00 92.62 98 GLU A N 1
ATOM 765 C CA . GLU A 1 98 ? 14.709 9.712 -16.361 1.00 92.62 98 GLU A CA 1
ATOM 766 C C . GLU A 1 98 ? 14.558 8.747 -15.178 1.00 92.62 98 GLU A C 1
ATOM 768 O O . GLU A 1 98 ? 13.596 8.865 -14.419 1.00 92.62 98 GLU A O 1
ATOM 773 N N . ILE A 1 99 ? 15.526 7.852 -14.951 1.00 93.38 99 ILE A N 1
ATOM 774 C CA . ILE A 1 99 ? 15.535 6.964 -13.777 1.00 93.38 99 ILE A CA 1
ATOM 775 C C . ILE A 1 99 ? 15.570 7.781 -12.478 1.00 93.38 99 ILE A C 1
ATOM 777 O O . ILE A 1 99 ? 14.817 7.484 -11.549 1.00 93.38 99 ILE A O 1
ATOM 781 N N . ASP A 1 100 ? 16.379 8.841 -12.415 1.00 93.69 100 ASP A N 1
ATOM 782 C CA . ASP A 1 100 ? 16.424 9.740 -11.257 1.00 93.69 100 ASP A CA 1
ATOM 783 C C . ASP A 1 100 ? 15.097 10.478 -11.034 1.00 93.69 100 ASP A C 1
ATOM 785 O O . ASP A 1 100 ? 14.603 10.554 -9.905 1.00 93.69 100 ASP A O 1
ATOM 789 N N . ASN A 1 101 ? 14.466 10.963 -12.105 1.00 94.50 101 ASN A N 1
ATOM 790 C CA . ASN A 1 101 ? 13.142 11.580 -12.029 1.00 94.50 101 ASN A CA 1
ATOM 791 C C . ASN A 1 101 ? 12.076 10.592 -11.536 1.00 94.50 101 ASN A C 1
ATOM 793 O O . ASN A 1 101 ? 11.233 10.959 -10.713 1.00 94.50 101 ASN A O 1
ATOM 797 N N . LEU A 1 102 ? 12.117 9.341 -12.003 1.00 94.38 102 LEU A N 1
ATOM 798 C CA . LEU A 1 102 ? 11.211 8.282 -11.562 1.00 94.38 102 LEU A CA 1
ATOM 799 C C . LEU A 1 102 ? 11.442 7.920 -10.091 1.00 94.38 102 LEU A C 1
ATOM 801 O O . LEU A 1 102 ? 10.471 7.824 -9.344 1.00 94.38 102 LEU A O 1
ATOM 805 N N . LEU A 1 103 ? 12.695 7.807 -9.638 1.00 95.44 103 LEU A N 1
ATOM 806 C CA . LEU A 1 103 ? 13.027 7.585 -8.224 1.00 95.44 103 LEU A CA 1
ATOM 807 C C . LEU A 1 103 ? 12.491 8.710 -7.330 1.00 95.44 103 LEU A C 1
ATOM 809 O O . LEU A 1 103 ? 11.889 8.439 -6.289 1.00 95.44 103 LEU A O 1
ATOM 813 N N . LEU A 1 104 ? 12.652 9.970 -7.749 1.00 94.88 104 LEU A N 1
ATOM 814 C CA . LEU A 1 104 ? 12.092 11.120 -7.036 1.00 94.88 104 LEU A CA 1
ATOM 815 C C . LEU A 1 104 ? 10.559 11.087 -7.013 1.00 94.88 104 LEU A C 1
ATOM 817 O O . LEU A 1 104 ? 9.952 11.419 -5.995 1.00 94.88 104 LEU A O 1
ATOM 821 N N . ALA A 1 105 ? 9.921 10.703 -8.118 1.00 93.94 105 ALA A N 1
ATOM 822 C CA . ALA A 1 105 ? 8.468 10.615 -8.200 1.00 93.94 105 ALA A CA 1
ATOM 823 C C . ALA A 1 105 ? 7.903 9.491 -7.315 1.00 93.94 105 ALA A C 1
ATOM 825 O O . ALA A 1 105 ? 6.917 9.717 -6.614 1.00 93.94 105 ALA A O 1
ATOM 826 N N . VAL A 1 106 ? 8.555 8.323 -7.280 1.00 94.69 106 VAL A N 1
ATOM 827 C CA . VAL A 1 106 ? 8.199 7.214 -6.378 1.00 94.69 106 VAL A CA 1
ATOM 828 C C . VAL A 1 106 ? 8.400 7.615 -4.915 1.00 94.69 106 VAL A C 1
ATOM 830 O O . VAL A 1 106 ? 7.524 7.358 -4.098 1.00 94.69 106 VAL A O 1
ATOM 833 N N . GLY A 1 107 ? 9.482 8.325 -4.580 1.00 92.31 107 GLY A N 1
ATOM 834 C CA . GLY A 1 107 ? 9.698 8.826 -3.217 1.00 92.31 107 GLY A CA 1
ATOM 835 C C . GLY A 1 107 ? 8.588 9.773 -2.739 1.00 92.31 107 GLY A C 1
ATOM 836 O O . GLY A 1 107 ? 8.091 9.633 -1.624 1.00 92.31 107 GLY A O 1
ATOM 837 N N . ARG A 1 108 ? 8.130 10.692 -3.600 1.00 92.19 108 ARG A N 1
ATOM 838 C CA . ARG A 1 108 ? 6.976 11.561 -3.287 1.00 92.19 108 ARG A CA 1
ATOM 839 C C . ARG A 1 108 ? 5.679 10.768 -3.150 1.00 92.19 108 ARG A C 1
ATOM 841 O O . ARG A 1 108 ? 4.844 11.103 -2.315 1.00 92.19 108 ARG A O 1
ATOM 848 N N . PHE A 1 109 ? 5.495 9.739 -3.976 1.00 92.12 109 PHE A N 1
ATOM 849 C CA . PHE A 1 109 ? 4.340 8.853 -3.873 1.00 92.12 109 PHE A CA 1
ATOM 850 C C . PHE A 1 109 ? 4.307 8.130 -2.518 1.00 92.12 109 PHE A C 1
ATOM 852 O O . PHE A 1 109 ? 3.269 8.154 -1.866 1.00 92.12 109 PHE A O 1
ATOM 859 N N . GLU A 1 110 ? 5.427 7.562 -2.063 1.00 91.94 110 GLU A N 1
ATOM 860 C CA . GLU A 1 110 ? 5.534 6.880 -0.762 1.00 91.94 110 GLU A CA 1
ATOM 861 C C . GLU A 1 110 ? 5.202 7.811 0.410 1.00 91.94 110 GLU A C 1
ATOM 863 O O . GLU A 1 110 ? 4.466 7.435 1.326 1.00 91.94 110 GLU A O 1
ATOM 868 N N . GLU A 1 111 ? 5.704 9.045 0.370 1.00 90.62 111 GLU A N 1
ATOM 869 C CA . GLU A 1 111 ? 5.424 10.042 1.401 1.00 90.62 111 GLU A CA 1
ATOM 870 C C . GLU A 1 111 ? 3.938 10.434 1.422 1.00 90.62 111 GLU A C 1
ATOM 872 O O . GLU A 1 111 ? 3.312 10.476 2.484 1.00 90.62 111 GLU A O 1
ATOM 877 N N . ASN A 1 112 ? 3.337 10.642 0.247 1.00 87.50 112 ASN A N 1
ATOM 878 C CA . ASN A 1 112 ? 1.914 10.953 0.121 1.00 87.50 112 ASN A CA 1
ATOM 879 C C . ASN A 1 112 ? 1.021 9.782 0.556 1.00 87.50 112 ASN A C 1
ATOM 881 O O . ASN A 1 112 ? 0.025 9.996 1.248 1.00 87.50 112 ASN A O 1
ATOM 885 N N . ALA A 1 113 ? 1.377 8.552 0.184 1.00 87.94 113 ALA A N 1
ATOM 886 C CA . ALA A 1 113 ? 0.678 7.345 0.606 1.00 87.94 113 ALA A CA 1
ATOM 887 C C . ALA A 1 113 ? 0.731 7.182 2.131 1.00 87.94 113 ALA A C 1
ATOM 889 O O . ALA A 1 113 ? -0.303 6.991 2.764 1.00 87.94 113 ALA A O 1
ATOM 890 N N . SER A 1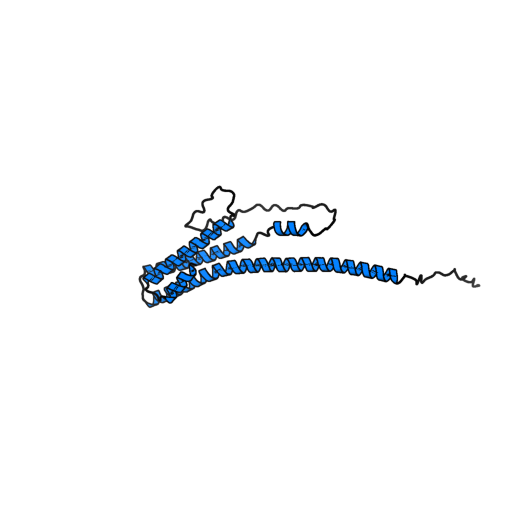 114 ? 1.907 7.368 2.736 1.00 86.19 114 SER A N 1
ATOM 891 C CA . SER A 1 114 ? 2.089 7.286 4.192 1.00 86.19 114 SER A CA 1
ATOM 892 C C . SER A 1 114 ? 1.229 8.312 4.938 1.00 86.19 114 SER A C 1
ATOM 894 O O . SER A 1 114 ? 0.566 7.977 5.920 1.00 86.19 114 SER A O 1
ATOM 896 N N . ARG A 1 115 ? 1.168 9.558 4.447 1.00 86.62 115 ARG A N 1
ATOM 897 C CA . ARG A 1 115 ? 0.296 10.607 5.010 1.00 86.62 115 ARG A CA 1
ATOM 898 C C . ARG A 1 115 ? -1.195 10.286 4.839 1.00 86.62 115 ARG A C 1
ATOM 900 O O . ARG A 1 115 ? -1.994 10.564 5.732 1.00 86.62 115 ARG A O 1
ATOM 907 N N . SER A 1 116 ? -1.579 9.690 3.711 1.00 82.75 116 SER A N 1
ATOM 908 C CA . SER A 1 116 ? -2.964 9.275 3.451 1.00 82.75 116 SER A CA 1
ATOM 909 C C . SER A 1 116 ? -3.410 8.148 4.386 1.00 82.75 116 SER A C 1
ATOM 911 O O . SER A 1 116 ? -4.507 8.197 4.943 1.00 82.75 116 SER A O 1
ATOM 913 N N . LEU A 1 117 ? -2.538 7.166 4.623 1.00 82.19 117 LEU A N 1
ATOM 914 C CA . LEU A 1 117 ? -2.792 6.075 5.567 1.00 82.19 117 LEU A CA 1
ATOM 915 C C . LEU A 1 117 ? -2.902 6.602 7.005 1.00 82.19 117 LEU A C 1
ATOM 917 O O . LEU A 1 117 ? -3.798 6.205 7.746 1.00 82.19 117 LEU A O 1
ATOM 921 N N . ALA A 1 118 ? -2.058 7.568 7.381 1.00 80.19 118 ALA A N 1
ATOM 922 C CA . ALA A 1 118 ? -2.102 8.183 8.707 1.00 80.19 118 ALA A CA 1
ATOM 923 C C . ALA A 1 118 ? -3.394 8.980 8.972 1.00 80.19 118 ALA A C 1
ATOM 925 O O . ALA A 1 118 ? -3.871 9.017 10.104 1.00 80.19 118 ALA A O 1
ATOM 926 N N . THR A 1 119 ? -3.980 9.613 7.949 1.00 72.75 119 THR A N 1
ATOM 927 C CA . THR A 1 119 ? -5.214 10.410 8.103 1.00 72.75 119 THR A CA 1
ATOM 928 C C . THR A 1 119 ? -6.495 9.572 8.049 1.00 72.75 119 THR A C 1
ATOM 930 O O . THR A 1 119 ? -7.489 9.945 8.668 1.00 72.75 119 THR A O 1
ATOM 933 N N . SER A 1 120 ? -6.470 8.413 7.384 1.00 62.62 120 SER A N 1
ATOM 934 C CA . SER A 1 120 ? -7.633 7.516 7.253 1.00 62.62 120 SER A CA 1
ATOM 935 C C . SER A 1 120 ? -7.991 6.783 8.557 1.00 62.62 120 SER A C 1
ATOM 937 O O . SER A 1 120 ? -9.140 6.403 8.758 1.00 62.62 120 SER A O 1
ATOM 939 N N . SER A 1 121 ? -7.046 6.668 9.496 1.00 57.22 121 SER A N 1
ATOM 940 C CA . SER A 1 121 ? -7.237 6.029 10.810 1.00 57.22 121 SER A CA 1
ATOM 941 C C . SER A 1 121 ? -8.132 6.817 11.789 1.00 57.22 121 SER A C 1
ATOM 943 O O . SER A 1 121 ? -8.384 6.337 12.894 1.00 57.22 121 SER A O 1
ATOM 945 N N . LEU A 1 122 ? -8.586 8.031 11.450 1.00 53.00 122 LEU A N 1
ATOM 946 C CA . LEU A 1 122 ? -9.193 8.956 12.420 1.00 53.00 122 LEU A CA 1
ATOM 947 C C . LEU A 1 122 ? -10.726 8.882 12.549 1.00 53.00 122 LEU A C 1
ATOM 949 O O . LEU A 1 122 ? -11.311 9.710 13.246 1.00 53.00 122 LEU A O 1
ATOM 953 N N . GLN A 1 123 ? -11.401 7.950 11.873 1.00 47.06 123 GLN A N 1
ATOM 954 C CA . GLN A 1 123 ? -12.864 7.838 11.921 1.00 47.06 123 GLN A CA 1
ATOM 955 C C . GLN A 1 123 ? -13.294 6.587 12.701 1.00 47.06 123 GLN A C 1
ATOM 957 O O . GLN A 1 123 ? -13.435 5.518 12.108 1.00 47.06 123 GLN A O 1
ATOM 962 N N . PRO A 1 124 ? -13.560 6.684 14.016 1.00 51.16 124 PRO A N 1
ATOM 963 C CA . PRO A 1 124 ? -14.390 5.685 14.668 1.00 51.16 124 PRO A CA 1
ATOM 964 C C . PRO A 1 124 ? -15.806 5.844 14.107 1.00 51.16 124 PRO A C 1
ATOM 966 O O . PRO A 1 124 ? -16.441 6.868 14.344 1.00 51.16 124 PRO A O 1
ATOM 969 N N . HIS A 1 125 ? -16.293 4.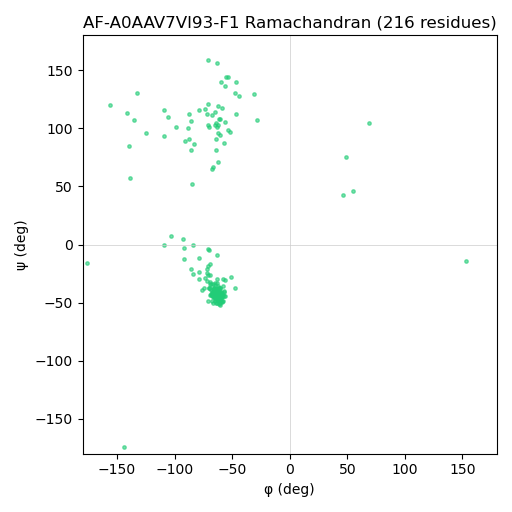869 13.333 1.00 52.75 125 HIS A N 1
ATOM 970 C CA . HIS A 1 125 ? -17.678 4.853 12.861 1.00 52.75 125 HIS A CA 1
ATOM 971 C C . HIS A 1 125 ? -18.624 4.785 14.077 1.00 52.75 125 HIS A C 1
ATOM 973 O O . HIS A 1 125 ? -18.751 3.721 14.688 1.00 52.75 125 HIS A O 1
ATOM 979 N N . PRO A 1 126 ? -19.342 5.872 14.428 1.00 53.31 126 PRO A N 1
ATOM 980 C CA . PRO A 1 126 ? -20.215 5.891 15.605 1.00 53.31 126 PRO A CA 1
ATOM 981 C C . PRO A 1 126 ? -21.442 4.985 15.428 1.00 53.31 126 PRO A C 1
ATOM 983 O O . PRO A 1 126 ? -22.092 4.615 16.403 1.00 53.31 126 PRO A O 1
ATOM 986 N N . GLY A 1 127 ? -21.749 4.601 14.182 1.00 53.72 127 GLY A N 1
ATOM 987 C CA . GLY A 1 127 ? -22.866 3.717 13.849 1.00 53.72 127 GLY A CA 1
ATOM 988 C C . GLY A 1 127 ? -22.738 2.316 14.450 1.00 53.72 127 GLY A C 1
ATOM 989 O O . GLY A 1 127 ? -23.740 1.753 14.871 1.00 53.72 127 GLY A O 1
ATOM 990 N N . VAL A 1 128 ? -21.515 1.787 14.584 1.00 52.91 128 VAL A N 1
ATOM 991 C CA . VAL A 1 128 ? -21.279 0.439 15.141 1.00 52.91 128 VAL A CA 1
ATOM 992 C C . VAL A 1 128 ? -21.537 0.403 16.655 1.00 52.91 128 VAL A C 1
ATOM 994 O O . VAL A 1 128 ? -22.016 -0.596 17.194 1.00 52.91 128 VAL A O 1
ATOM 997 N N . LEU A 1 129 ? -21.291 1.521 17.346 1.00 55.03 129 LEU A N 1
ATOM 998 C CA . LEU A 1 129 ? -21.579 1.656 18.775 1.00 55.03 129 LEU A CA 1
ATOM 999 C C . LEU A 1 129 ? -23.079 1.853 19.033 1.00 55.03 129 LEU A C 1
ATOM 1001 O O . LEU A 1 129 ? -23.613 1.268 19.970 1.00 55.03 129 LEU A O 1
ATOM 1005 N N . ALA A 1 130 ? -23.774 2.628 18.195 1.00 56.31 130 ALA A N 1
ATOM 1006 C CA . ALA A 1 130 ? -25.193 2.935 18.389 1.00 56.31 130 ALA A CA 1
ATOM 1007 C C . ALA A 1 130 ? -26.111 1.704 18.275 1.00 56.31 130 ALA A C 1
ATOM 1009 O O . ALA A 1 130 ? -27.091 1.608 19.017 1.00 56.31 130 ALA A O 1
ATOM 1010 N N . ASP A 1 131 ? -25.789 0.755 17.392 1.00 53.56 131 ASP A N 1
ATOM 1011 C CA . ASP A 1 131 ? -26.559 -0.488 17.264 1.00 53.56 131 ASP A CA 1
ATOM 1012 C C . ASP A 1 131 ? -26.214 -1.504 18.364 1.00 53.56 131 ASP A C 1
ATOM 1014 O O . ASP A 1 131 ? -27.103 -2.205 18.841 1.00 53.56 131 ASP A O 1
ATOM 1018 N N . SER A 1 132 ? -24.977 -1.496 18.873 1.00 55.66 132 SER A N 1
ATOM 1019 C CA . SER A 1 132 ? -24.571 -2.347 20.006 1.00 55.66 132 SER A CA 1
ATOM 1020 C C . SER A 1 132 ? -25.189 -1.906 21.342 1.00 55.66 132 SER A C 1
ATOM 1022 O O . SER A 1 132 ? -25.368 -2.721 22.241 1.00 55.66 132 SER A O 1
ATOM 1024 N N . ILE A 1 133 ? -25.540 -0.622 21.490 1.00 59.12 133 ILE A N 1
ATOM 1025 C CA . ILE A 1 133 ? -26.128 -0.072 22.726 1.00 59.12 133 ILE A CA 1
ATOM 1026 C C . ILE A 1 133 ? -27.627 -0.402 22.852 1.00 59.12 133 ILE A C 1
ATOM 1028 O O . ILE A 1 133 ? -28.143 -0.446 23.967 1.00 59.12 133 ILE A O 1
ATOM 1032 N N . LYS A 1 134 ? -28.339 -0.680 21.750 1.00 56.62 134 LYS A N 1
ATOM 1033 C CA . LYS A 1 134 ? -29.790 -0.956 21.789 1.00 56.62 134 LYS A CA 1
ATOM 1034 C C . LYS A 1 134 ? -30.159 -2.307 22.409 1.00 56.62 134 LYS A C 1
ATOM 1036 O O . LYS A 1 134 ? -31.261 -2.421 22.937 1.00 56.62 134 LYS A O 1
ATOM 1041 N N . ASP A 1 135 ? -29.255 -3.287 22.395 1.00 54.38 135 ASP A N 1
ATOM 1042 C CA . ASP A 1 135 ? -29.508 -4.628 22.952 1.00 54.38 135 ASP A CA 1
ATOM 1043 C C . ASP A 1 135 ? -29.090 -4.780 24.420 1.00 54.38 135 ASP A C 1
ATOM 1045 O O . ASP A 1 135 ? -29.482 -5.733 25.100 1.00 54.38 135 ASP A O 1
ATOM 1049 N N . ILE A 1 136 ? -28.340 -3.820 24.963 1.00 59.84 136 ILE A N 1
ATOM 1050 C CA . ILE A 1 136 ? -27.986 -3.816 26.379 1.00 59.84 136 ILE A CA 1
ATOM 1051 C C . ILE A 1 136 ? -29.121 -3.094 27.099 1.00 59.84 136 ILE A C 1
ATOM 1053 O O . ILE A 1 136 ? -29.114 -1.873 27.218 1.00 59.84 136 ILE A O 1
ATOM 1057 N N . SER A 1 137 ? -30.130 -3.850 27.542 1.00 54.97 137 SER A N 1
ATOM 1058 C CA . SER A 1 137 ? -31.269 -3.357 28.334 1.00 54.97 137 SER A CA 1
ATOM 1059 C C . SER A 1 137 ? -30.811 -2.781 29.686 1.00 54.97 137 SER A C 1
ATOM 1061 O O . SER A 1 137 ? -31.028 -3.364 30.747 1.00 54.97 137 SER A O 1
ATOM 1063 N N . LEU A 1 138 ? -30.148 -1.627 29.660 1.00 49.41 138 LEU A N 1
ATOM 1064 C CA . LEU A 1 138 ? -29.833 -0.809 30.817 1.00 49.41 138 LEU A CA 1
ATOM 1065 C C . LEU A 1 138 ? -30.985 0.169 30.994 1.00 49.41 138 LEU A C 1
ATOM 1067 O O . LEU A 1 138 ? -30.979 1.282 30.474 1.00 49.41 138 LEU A O 1
ATOM 1071 N N . ASN A 1 139 ? -31.990 -0.247 31.756 1.00 50.19 139 ASN A N 1
ATOM 1072 C CA . ASN A 1 139 ? -32.954 0.691 32.313 1.00 50.19 139 ASN A CA 1
ATOM 1073 C C . ASN A 1 139 ? -32.208 1.627 33.274 1.00 50.19 139 ASN A C 1
ATOM 1075 O O . ASN A 1 139 ? -32.081 1.310 34.455 1.00 50.19 139 ASN A O 1
ATOM 1079 N N . GLN A 1 140 ? -31.698 2.764 32.795 1.00 43.84 140 GLN A N 1
ATOM 1080 C CA . GLN A 1 140 ? -31.210 3.831 33.665 1.00 43.84 140 GLN A CA 1
ATOM 1081 C C . GLN A 1 140 ? -31.688 5.202 33.190 1.00 43.84 140 GLN A C 1
ATOM 1083 O O . GLN A 1 140 ? -31.210 5.782 32.221 1.00 43.84 140 GLN A O 1
ATOM 1088 N N . SER A 1 141 ? -32.633 5.726 33.969 1.00 39.84 141 SER A N 1
ATOM 1089 C CA . SER A 1 141 ? -32.812 7.149 34.226 1.00 39.84 141 SER A CA 1
ATOM 1090 C C . SER A 1 141 ? -31.474 7.752 34.675 1.00 39.84 141 SER A C 1
ATOM 1092 O O . SER A 1 141 ? -31.127 7.687 35.852 1.00 39.84 141 SER A O 1
ATOM 1094 N N . ALA A 1 142 ? -30.738 8.355 33.751 1.00 35.69 142 ALA A N 1
ATOM 1095 C CA . ALA A 1 142 ? -29.776 9.409 34.042 1.00 35.69 142 ALA A CA 1
ATOM 1096 C C . ALA A 1 142 ? -29.588 10.236 32.766 1.00 35.69 142 ALA A C 1
ATOM 1098 O O . ALA A 1 142 ? -29.245 9.706 31.712 1.00 35.69 142 ALA A O 1
ATOM 1099 N N . ALA A 1 143 ? -29.898 11.527 32.858 1.00 34.09 143 ALA A N 1
ATOM 1100 C CA . ALA A 1 143 ? -29.836 12.465 31.747 1.00 34.09 143 ALA A CA 1
ATOM 1101 C C . ALA A 1 143 ? -28.408 12.565 31.165 1.00 34.09 143 ALA A C 1
ATOM 1103 O O . ALA A 1 143 ? -27.452 12.634 31.943 1.00 34.09 143 ALA A O 1
ATOM 1104 N N . PRO A 1 144 ? -28.238 12.640 29.832 1.00 36.75 144 PRO A N 1
ATOM 1105 C CA . PRO A 1 144 ? -26.947 12.944 29.229 1.00 36.75 144 PRO A CA 1
ATOM 1106 C C . PRO A 1 144 ? -26.590 14.413 29.476 1.00 36.75 144 PRO A C 1
ATOM 1108 O O . PRO A 1 144 ? -27.315 15.318 29.063 1.00 36.75 144 PRO A O 1
ATOM 1111 N N . GLN A 1 145 ? -25.465 14.656 30.143 1.00 33.75 145 GLN A N 1
ATOM 1112 C CA . GLN A 1 145 ? -24.843 15.973 30.194 1.00 33.75 145 GLN A CA 1
ATOM 1113 C C . GLN A 1 145 ? -23.896 16.075 28.994 1.00 33.75 145 GLN A C 1
ATOM 1115 O O . GLN A 1 145 ? -22.806 15.508 28.999 1.00 33.75 145 GLN A O 1
ATOM 1120 N N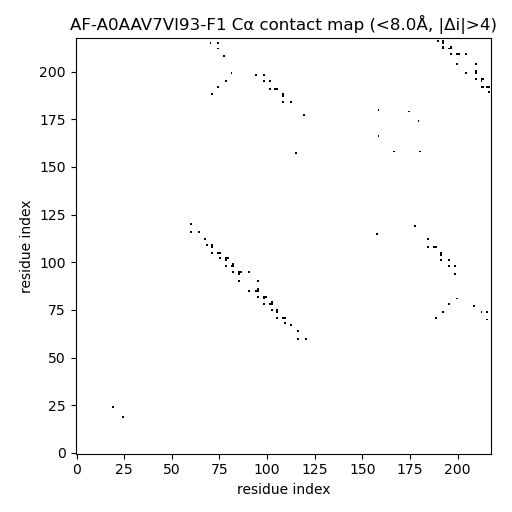 . GLU A 1 146 ? -24.345 16.745 27.933 1.00 31.88 146 GLU A N 1
ATOM 1121 C CA . GLU A 1 146 ? -23.514 17.032 26.766 1.00 31.88 146 GLU A CA 1
ATOM 1122 C C . GLU A 1 146 ? -22.500 18.131 27.100 1.00 31.88 146 GLU A C 1
ATOM 1124 O O . GLU A 1 146 ? -22.862 19.275 27.381 1.00 31.88 146 GLU A O 1
ATOM 1129 N N . HIS A 1 147 ? -21.214 17.790 27.049 1.00 31.34 147 HIS A N 1
ATOM 1130 C CA . HIS A 1 147 ? -20.137 18.764 26.935 1.00 31.34 147 HIS A CA 1
ATOM 1131 C C . HIS A 1 147 ? -19.286 18.397 25.722 1.00 31.34 147 HIS A C 1
ATOM 1133 O O . HIS A 1 147 ? -18.422 17.524 25.777 1.00 31.34 147 HIS A O 1
ATOM 1139 N N . CYS A 1 148 ? -19.596 19.042 24.603 1.00 28.08 148 CYS A N 1
ATOM 1140 C CA . CYS A 1 148 ? -18.863 18.920 23.355 1.00 28.08 148 CYS A CA 1
ATOM 1141 C C . CYS A 1 148 ? -17.912 20.116 23.252 1.00 28.08 148 CYS A C 1
ATOM 1143 O O . CYS A 1 148 ? -18.338 21.219 22.900 1.00 28.08 148 CYS A O 1
ATOM 1145 N N . ASP A 1 149 ? -16.629 19.907 23.553 1.00 26.22 149 ASP A N 1
ATOM 1146 C CA . ASP A 1 149 ? -15.589 20.887 23.246 1.00 26.22 149 ASP A CA 1
ATOM 1147 C C . ASP A 1 149 ? -15.486 21.046 21.724 1.00 26.22 149 ASP A C 1
ATOM 1149 O O . ASP A 1 149 ? -14.966 20.196 20.997 1.00 26.22 149 ASP A O 1
ATOM 1153 N N . SER A 1 150 ? -16.026 22.158 21.232 1.00 35.94 150 SER A N 1
ATOM 1154 C CA . SER A 1 150 ? -15.934 22.563 19.835 1.00 35.94 150 SER A CA 1
ATOM 1155 C C . SER A 1 150 ? -14.504 23.002 19.538 1.00 35.94 150 SER A C 1
ATOM 1157 O O . SER A 1 150 ? -14.107 24.116 19.878 1.00 35.94 150 SER A O 1
ATOM 1159 N N . ARG A 1 151 ? -13.718 22.146 18.878 1.00 34.56 151 ARG A N 1
ATOM 1160 C CA . ARG A 1 151 ? -12.464 22.569 18.245 1.00 34.56 151 ARG A CA 1
ATOM 1161 C C . ARG A 1 151 ? -12.661 22.633 16.736 1.00 34.56 151 ARG A C 1
ATOM 1163 O O . ARG A 1 151 ? -12.837 21.618 16.071 1.00 34.56 151 ARG A O 1
ATOM 1170 N N . GLU A 1 152 ? -12.674 23.865 16.241 1.00 33.88 152 GLU A N 1
ATOM 1171 C CA . GLU A 1 152 ? -12.893 24.251 14.850 1.00 33.88 152 GLU A CA 1
ATOM 1172 C C . GLU A 1 152 ? -12.046 23.433 13.867 1.00 33.88 152 GLU A C 1
ATOM 1174 O O . GLU A 1 152 ? -10.827 23.281 14.012 1.00 33.88 152 GLU A O 1
ATOM 1179 N N . GLY A 1 153 ? -12.725 22.917 12.842 1.00 36.19 153 GLY A N 1
ATOM 1180 C CA . GLY A 1 153 ? -12.136 22.133 11.772 1.00 36.19 153 GLY A CA 1
ATOM 1181 C C . GLY A 1 153 ? -11.110 22.933 10.978 1.00 36.19 153 GLY A C 1
ATOM 1182 O O . GLY A 1 153 ? -11.435 23.906 10.300 1.00 36.19 153 GLY A O 1
ATOM 1183 N N . ARG A 1 154 ? -9.864 22.457 10.981 1.00 36.53 154 ARG A N 1
ATOM 1184 C CA . ARG A 1 154 ? -8.948 22.734 9.875 1.00 36.53 154 ARG A CA 1
ATOM 1185 C C . ARG A 1 154 ? -9.196 21.686 8.808 1.00 36.53 154 ARG A C 1
ATOM 1187 O O . ARG A 1 154 ? -8.819 20.529 8.970 1.00 36.53 154 ARG A O 1
ATOM 1194 N N . SER A 1 155 ? -9.841 22.118 7.729 1.00 43.59 155 SER A N 1
ATOM 1195 C CA . SER A 1 155 ? -9.842 21.422 6.447 1.00 43.59 155 SER A CA 1
ATOM 1196 C C . SER A 1 155 ? -8.389 21.191 6.034 1.00 43.59 155 SER A C 1
ATOM 1198 O O . SER A 1 155 ? -7.717 22.103 5.557 1.00 43.59 155 SER A O 1
ATOM 1200 N N . SER A 1 156 ? -7.878 19.989 6.291 1.00 43.44 156 SER A N 1
ATOM 1201 C CA . SER A 1 156 ? -6.602 19.541 5.754 1.00 43.44 156 SER A CA 1
ATOM 1202 C C . SER A 1 156 ? -6.804 19.323 4.261 1.00 43.44 156 SER A C 1
ATOM 1204 O O . SER A 1 156 ? -7.387 18.321 3.851 1.00 43.44 156 SER A O 1
ATOM 1206 N N . ASP A 1 157 ? -6.357 20.278 3.447 1.00 40.78 157 ASP A N 1
ATOM 1207 C CA . ASP A 1 157 ? -6.221 20.104 2.003 1.00 40.78 157 ASP A CA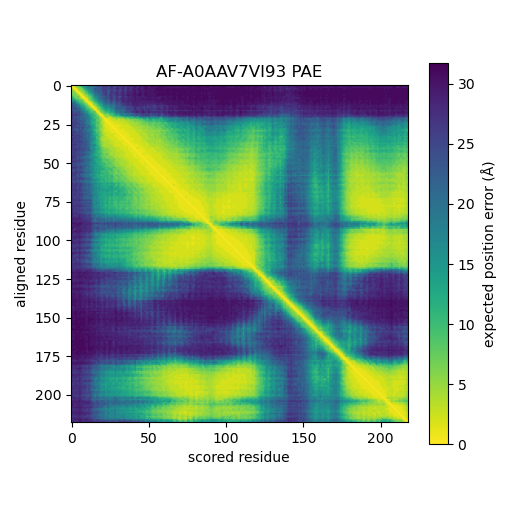 1
ATOM 1208 C C . ASP A 1 157 ? -5.167 19.016 1.727 1.00 40.78 157 ASP A C 1
ATOM 1210 O O . ASP A 1 157 ? -4.013 19.296 1.412 1.00 40.78 157 ASP A O 1
ATOM 1214 N N . CYS A 1 158 ? -5.560 17.742 1.812 1.00 43.78 158 CYS A N 1
ATOM 1215 C CA . CYS A 1 158 ? -4.695 16.597 1.497 1.00 43.78 158 CYS A CA 1
ATOM 1216 C C . CYS A 1 158 ? -4.254 16.566 0.018 1.00 43.78 158 CYS A C 1
ATOM 1218 O O . CYS A 1 158 ? -3.420 15.752 -0.366 1.00 43.78 158 CYS A O 1
ATOM 1220 N N . CYS A 1 159 ? -4.827 17.430 -0.829 1.00 45.84 159 CYS A N 1
ATOM 1221 C CA . CYS A 1 159 ? -4.664 17.415 -2.283 1.00 45.84 159 CYS A CA 1
ATOM 1222 C C . CYS A 1 159 ? -3.823 18.574 -2.846 1.00 45.84 159 CYS A C 1
ATOM 1224 O O . CYS A 1 159 ? -3.636 18.632 -4.060 1.00 45.84 159 CYS A O 1
ATOM 1226 N N . ALA A 1 160 ? -3.322 19.499 -2.017 1.00 45.38 160 ALA A N 1
ATOM 1227 C CA . ALA A 1 160 ? -2.585 20.669 -2.513 1.00 45.38 160 ALA A CA 1
ATOM 1228 C C . ALA A 1 160 ? -1.202 20.319 -3.109 1.00 45.38 160 ALA A C 1
ATOM 1230 O O . ALA A 1 160 ? -0.724 21.012 -4.007 1.00 45.38 160 ALA A O 1
ATOM 1231 N N . ASP A 1 161 ? -0.585 19.217 -2.669 1.00 44.19 161 ASP A N 1
ATOM 1232 C CA . ASP A 1 161 ? 0.805 18.881 -3.013 1.00 44.19 161 ASP A CA 1
ATOM 1233 C C . ASP A 1 161 ? 0.971 17.995 -4.264 1.00 44.19 161 ASP A C 1
ATOM 1235 O O . ASP A 1 161 ? 2.096 17.754 -4.717 1.00 44.19 161 ASP A O 1
ATOM 1239 N N . ILE A 1 162 ? -0.120 17.543 -4.896 1.00 49.72 162 ILE A N 1
ATOM 1240 C CA . ILE A 1 162 ? -0.041 16.783 -6.154 1.00 49.72 162 ILE A CA 1
ATOM 1241 C C . ILE A 1 162 ? 0.022 17.762 -7.333 1.00 49.72 162 ILE A C 1
ATOM 1243 O O . ILE A 1 162 ? -0.965 18.018 -8.026 1.00 49.72 162 ILE A O 1
ATOM 1247 N N . LYS A 1 163 ? 1.214 18.302 -7.613 1.00 44.25 163 LYS A N 1
ATOM 1248 C CA . LYS A 1 163 ? 1.475 18.992 -8.887 1.00 44.25 163 LYS A CA 1
ATOM 1249 C C . LYS A 1 163 ? 1.317 17.998 -10.045 1.00 44.25 163 LYS A C 1
ATOM 1251 O O . LYS A 1 163 ? 2.247 17.269 -10.377 1.00 44.25 163 LYS A O 1
ATOM 1256 N N . GLY A 1 164 ? 0.133 17.971 -10.659 1.00 45.72 164 GLY A N 1
ATOM 1257 C CA . GLY A 1 164 ? -0.124 17.221 -11.892 1.00 45.72 164 GLY A CA 1
ATOM 1258 C C . GLY A 1 164 ? -1.561 16.755 -12.125 1.00 45.72 164 GLY A C 1
ATOM 1259 O O . GLY A 1 164 ? -1.869 16.385 -13.254 1.00 45.72 164 GLY A O 1
ATOM 1260 N N . PHE A 1 165 ? -2.442 16.789 -11.120 1.00 44.44 165 PHE A N 1
ATOM 1261 C CA . PHE A 1 165 ? -3.851 16.416 -11.283 1.00 44.44 165 PHE A CA 1
ATOM 1262 C C . PHE A 1 165 ? -4.754 17.343 -10.457 1.00 44.44 165 PHE A C 1
ATOM 1264 O O . PHE A 1 165 ? -4.695 17.301 -9.231 1.00 44.44 165 PHE A O 1
ATOM 1271 N N . PRO A 1 166 ? -5.600 18.180 -11.084 1.00 40.34 166 PRO A N 1
ATOM 1272 C CA . PRO A 1 166 ? -6.620 18.903 -10.346 1.00 40.34 166 PRO A CA 1
ATOM 1273 C C . PRO A 1 166 ? -7.702 17.904 -9.929 1.00 40.34 166 PRO A C 1
ATOM 1275 O O . PRO A 1 166 ? -8.437 17.397 -10.778 1.00 40.34 166 PRO A O 1
ATOM 1278 N N . CYS A 1 167 ? -7.827 17.632 -8.629 1.00 42.56 167 CYS A N 1
ATOM 1279 C CA . CYS A 1 167 ? -9.065 17.081 -8.084 1.00 42.56 167 CYS A CA 1
ATOM 1280 C C . CYS A 1 167 ? -10.172 18.100 -8.374 1.00 42.56 167 CYS A C 1
ATOM 1282 O O . CYS A 1 167 ? -10.343 19.078 -7.647 1.00 42.56 167 CYS A O 1
ATOM 1284 N N . LYS A 1 168 ? -10.895 17.922 -9.485 1.00 42.16 168 LYS A N 1
ATOM 1285 C CA . LYS A 1 168 ? -12.112 18.688 -9.729 1.00 42.16 168 LYS A CA 1
ATOM 1286 C C . LYS A 1 168 ? -13.093 18.272 -8.641 1.00 42.16 168 LYS A C 1
ATOM 1288 O O . LYS A 1 168 ? -13.501 17.115 -8.605 1.00 42.16 168 LYS A O 1
ATOM 1293 N N . ARG A 1 169 ? -13.451 19.203 -7.753 1.00 39.69 169 ARG A N 1
ATOM 1294 C CA . ARG A 1 169 ? -14.643 19.055 -6.917 1.00 39.69 169 ARG A CA 1
ATOM 1295 C C . ARG A 1 169 ? -15.808 18.859 -7.886 1.00 39.69 169 ARG A C 1
ATOM 1297 O O . ARG A 1 169 ? -16.166 19.784 -8.606 1.00 39.69 169 ARG A O 1
ATOM 1304 N N . SER A 1 170 ? -16.313 17.637 -8.007 1.00 41.91 170 SER A N 1
ATOM 1305 C CA . SER A 1 170 ? -17.621 17.427 -8.606 1.00 41.91 170 SER A CA 1
ATOM 1306 C C . SER A 1 170 ? -18.634 17.768 -7.527 1.00 41.91 170 SER A C 1
ATOM 1308 O O . SER A 1 170 ? -18.658 17.098 -6.495 1.00 41.91 170 SER A O 1
ATOM 1310 N N . ASP A 1 171 ? -19.431 18.809 -7.755 1.00 39.91 171 ASP A N 1
ATOM 1311 C CA . ASP A 1 171 ? -20.570 19.203 -6.921 1.00 39.91 171 ASP A CA 1
ATOM 1312 C C . ASP A 1 171 ? -21.689 18.146 -7.012 1.00 39.91 171 ASP A C 1
ATOM 1314 O O . ASP A 1 171 ? -22.759 18.371 -7.574 1.00 39.91 171 ASP A O 1
ATOM 1318 N N . GLY A 1 172 ? -21.407 16.940 -6.520 1.00 39.16 172 GLY A N 1
ATOM 1319 C CA . GLY A 1 172 ? -22.304 15.793 -6.503 1.00 39.16 172 GLY A CA 1
ATOM 1320 C C . GLY A 1 172 ? -22.303 15.154 -5.114 1.00 39.16 172 GLY A C 1
ATOM 1321 O O . GLY A 1 172 ? -21.228 14.890 -4.568 1.00 39.16 172 GLY A O 1
ATOM 1322 N N . PRO A 1 173 ? -23.474 14.886 -4.513 1.00 42.34 173 PRO A N 1
ATOM 1323 C CA . PRO A 1 173 ? -23.545 14.315 -3.182 1.00 42.34 173 PRO A CA 1
ATOM 1324 C C . PRO A 1 173 ? -23.379 12.803 -3.316 1.00 42.34 173 PRO A C 1
ATOM 1326 O O . PRO A 1 173 ? -24.383 12.130 -3.502 1.00 42.34 173 PRO A O 1
ATOM 1329 N N . THR A 1 174 ? -22.156 12.253 -3.332 1.00 41.41 174 THR A N 1
ATOM 1330 C CA . THR A 1 174 ? -21.948 10.810 -3.025 1.00 41.41 174 THR A CA 1
ATOM 1331 C C . THR A 1 174 ? -20.510 10.293 -2.973 1.00 41.41 174 THR A C 1
ATOM 1333 O O . THR A 1 174 ? -20.327 9.217 -2.416 1.00 41.41 174 THR A O 1
ATOM 1336 N N . SER A 1 175 ? -19.474 10.969 -3.478 1.00 41.44 175 SER A N 1
ATOM 1337 C CA . SER A 1 175 ? -18.113 10.427 -3.307 1.00 41.44 175 SER A CA 1
ATOM 1338 C C . SER A 1 175 ? -17.521 10.897 -1.984 1.00 41.44 175 SER A C 1
ATOM 1340 O O . SER A 1 175 ? -17.241 12.088 -1.818 1.00 41.44 175 SER A O 1
ATOM 1342 N N . SER A 1 176 ? -17.323 9.973 -1.049 1.00 47.72 176 SER A N 1
ATOM 1343 C CA . SER A 1 176 ? -16.591 10.244 0.182 1.00 47.72 176 SER A CA 1
ATOM 1344 C C . SER A 1 176 ? -15.180 10.787 -0.167 1.00 47.72 176 SER A C 1
ATOM 1346 O O . SER A 1 176 ? -14.526 10.278 -1.085 1.00 47.72 176 SER A O 1
ATOM 1348 N N . PRO A 1 177 ? -14.680 11.833 0.522 1.00 49.91 177 PRO A N 1
ATOM 1349 C CA . PRO A 1 177 ? -13.342 12.397 0.298 1.00 49.91 177 PRO A CA 1
ATOM 1350 C C . PRO A 1 177 ? -12.178 11.378 0.221 1.00 49.91 177 PRO A C 1
ATOM 1352 O O . PRO A 1 177 ? -11.289 11.587 -0.614 1.00 49.91 177 PRO A O 1
ATOM 1355 N N . PRO A 1 178 ? -12.150 10.279 1.014 1.00 57.25 178 PRO A N 1
ATOM 1356 C CA . PRO A 1 178 ? -11.059 9.30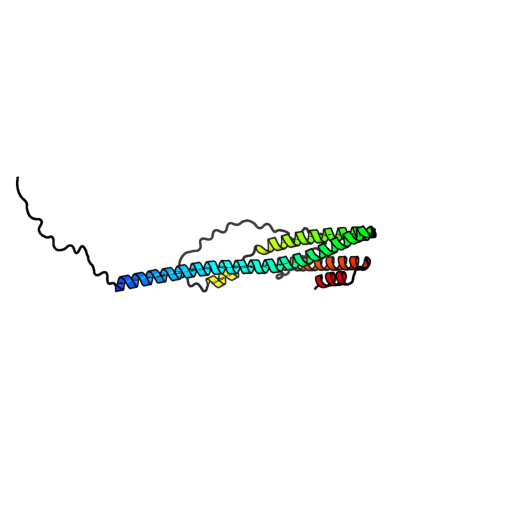0 0.942 1.00 57.25 178 PRO A CA 1
ATOM 1357 C C . PRO A 1 178 ? -11.046 8.474 -0.356 1.00 57.25 178 PRO A C 1
ATOM 1359 O O . PRO A 1 178 ? -9.971 8.161 -0.869 1.00 57.25 178 PRO A O 1
ATOM 1362 N N . GLU A 1 179 ? -12.201 8.173 -0.958 1.00 58.12 179 GLU A N 1
ATOM 1363 C CA . GLU A 1 179 ? -12.265 7.330 -2.164 1.00 58.12 179 GLU A CA 1
ATOM 1364 C C . GLU A 1 179 ? -11.685 8.010 -3.412 1.00 58.12 179 GLU A C 1
ATOM 1366 O O . GLU A 1 179 ? -11.085 7.353 -4.268 1.00 58.12 179 GLU A O 1
ATOM 1371 N N . CYS A 1 180 ? -11.845 9.332 -3.523 1.00 63.00 180 CYS A N 1
ATOM 1372 C CA . CYS A 1 180 ? -11.288 10.109 -4.630 1.00 63.00 180 CYS A CA 1
ATOM 1373 C C . CYS A 1 180 ? -9.752 10.155 -4.560 1.00 63.00 180 CYS A C 1
ATOM 1375 O O . CYS A 1 180 ? -9.071 9.931 -5.565 1.00 63.00 180 CYS A O 1
ATOM 1377 N N . CYS A 1 181 ? -9.206 10.358 -3.355 1.00 68.00 181 CYS A N 1
ATOM 1378 C CA . CYS A 1 181 ? -7.762 10.370 -3.118 1.00 68.00 181 CYS A CA 1
ATOM 1379 C C . CYS A 1 181 ? -7.128 9.007 -3.430 1.00 68.00 181 CYS A C 1
ATOM 1381 O O . CYS A 1 181 ? -6.077 8.952 -4.071 1.00 68.00 181 CYS A O 1
ATOM 1383 N N . ARG A 1 182 ? -7.803 7.908 -3.065 1.00 72.81 182 ARG A N 1
ATOM 1384 C CA . ARG A 1 182 ? -7.308 6.547 -3.311 1.00 72.81 182 ARG A CA 1
ATOM 1385 C C . ARG A 1 182 ? -7.206 6.216 -4.800 1.00 72.81 182 ARG A C 1
ATOM 1387 O O . ARG A 1 182 ? -6.155 5.790 -5.270 1.00 72.81 182 ARG A O 1
ATOM 1394 N N . LYS A 1 183 ? -8.257 6.498 -5.577 1.00 78.69 183 LYS A N 1
ATOM 1395 C CA . LYS A 1 183 ? -8.254 6.277 -7.038 1.00 78.69 183 LYS A CA 1
ATOM 1396 C C . LYS A 1 183 ? -7.173 7.099 -7.744 1.00 78.69 183 LYS A C 1
ATOM 1398 O O . LYS A 1 183 ? -6.552 6.622 -8.693 1.00 78.69 183 LYS A O 1
ATOM 1403 N N . ALA A 1 184 ? -6.930 8.325 -7.280 1.00 81.25 184 ALA A N 1
ATOM 1404 C CA . ALA A 1 184 ? -5.859 9.163 -7.809 1.00 81.25 184 ALA A CA 1
ATOM 1405 C C . ALA A 1 184 ? -4.468 8.568 -7.519 1.00 81.25 184 ALA A C 1
ATOM 1407 O O . ALA A 1 184 ? -3.622 8.539 -8.411 1.00 81.25 184 ALA A O 1
ATOM 1408 N N . GLN A 1 185 ? -4.237 8.049 -6.309 1.00 82.88 185 GLN A N 1
ATOM 1409 C CA . GLN A 1 185 ? -2.984 7.379 -5.946 1.00 82.88 185 GLN A CA 1
ATOM 1410 C C . GLN A 1 185 ? -2.744 6.108 -6.768 1.00 82.88 185 GLN A C 1
ATOM 1412 O O . GLN A 1 185 ? -1.656 5.940 -7.317 1.00 82.88 185 GLN A O 1
ATOM 1417 N N . GLU A 1 186 ? -3.761 5.260 -6.931 1.00 85.38 186 GLU A N 1
ATOM 1418 C CA . GLU A 1 186 ? -3.686 4.060 -7.775 1.00 85.38 186 GLU A CA 1
ATOM 1419 C C . GLU A 1 186 ? -3.328 4.417 -9.230 1.00 85.38 186 GLU A C 1
ATOM 1421 O O . GLU A 1 186 ? -2.459 3.791 -9.841 1.00 85.38 186 GLU A O 1
ATOM 1426 N N . ALA A 1 187 ? -3.943 5.466 -9.787 1.00 87.44 187 ALA A N 1
ATOM 1427 C CA . ALA A 1 187 ? -3.647 5.932 -11.141 1.00 87.44 187 ALA A CA 1
ATOM 1428 C C . ALA A 1 187 ? -2.214 6.477 -11.284 1.00 87.44 187 ALA A C 1
ATOM 1430 O O . ALA A 1 187 ? -1.555 6.239 -12.301 1.00 87.44 187 ALA A O 1
ATOM 1431 N N . LEU A 1 188 ? -1.714 7.196 -10.272 1.00 88.62 188 LEU A N 1
ATOM 1432 C CA . LEU A 1 188 ? -0.333 7.680 -10.246 1.00 88.62 188 LEU A CA 1
ATOM 1433 C C . LEU A 1 188 ? 0.666 6.524 -10.194 1.00 88.62 188 LEU A C 1
ATOM 1435 O O . LEU A 1 188 ? 1.622 6.529 -10.969 1.00 88.62 188 LEU A O 1
ATOM 1439 N N . LEU A 1 189 ? 0.430 5.529 -9.338 1.00 89.69 189 LEU A N 1
ATOM 1440 C CA . LEU A 1 189 ? 1.290 4.354 -9.230 1.00 89.69 189 LEU A CA 1
ATOM 1441 C C . LEU A 1 189 ? 1.349 3.589 -10.555 1.00 89.69 189 LEU A C 1
ATOM 1443 O O . LEU A 1 189 ? 2.440 3.335 -11.059 1.00 89.69 189 LEU A O 1
ATOM 1447 N N . LYS A 1 190 ? 0.195 3.326 -11.182 1.00 90.69 190 LYS A N 1
ATOM 1448 C CA . LYS A 1 190 ? 0.131 2.691 -12.510 1.00 90.69 190 LYS A CA 1
ATOM 1449 C C . LYS A 1 190 ? 0.928 3.47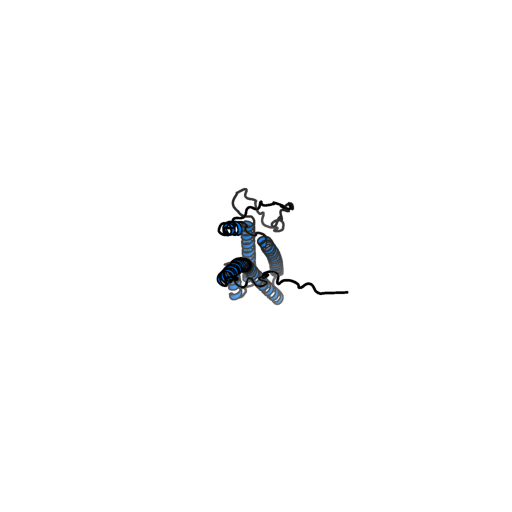0 -13.551 1.00 90.69 190 LYS A C 1
ATOM 1451 O O . LYS A 1 190 ? 1.725 2.895 -14.286 1.00 90.69 190 LYS A O 1
ATOM 1456 N N . LYS A 1 191 ? 0.799 4.800 -13.567 1.00 91.50 191 LYS A N 1
ATOM 1457 C CA . LYS A 1 191 ? 1.568 5.659 -14.479 1.00 91.50 191 LYS A CA 1
ATOM 1458 C C . LYS A 1 191 ? 3.079 5.552 -14.249 1.00 91.50 191 LYS A C 1
ATOM 1460 O O . LYS A 1 191 ? 3.832 5.572 -15.223 1.00 91.50 191 LYS A O 1
ATOM 1465 N N . LEU A 1 192 ? 3.526 5.461 -12.995 1.00 93.25 192 LEU A N 1
ATOM 1466 C CA . LEU A 1 192 ? 4.940 5.270 -12.661 1.00 93.25 192 LEU A CA 1
ATOM 1467 C C . LEU A 1 192 ? 5.436 3.897 -13.126 1.00 93.25 192 LEU A C 1
ATOM 1469 O O . LEU A 1 192 ? 6.477 3.832 -13.772 1.00 93.25 192 LEU A O 1
ATOM 1473 N N . VAL A 1 193 ? 4.663 2.832 -12.892 1.00 93.31 193 VAL A N 1
ATOM 1474 C CA . VAL A 1 193 ? 4.981 1.473 -13.362 1.00 93.31 193 VAL A CA 1
ATOM 1475 C C . VAL A 1 193 ? 5.123 1.438 -14.885 1.00 93.31 193 VAL A C 1
ATOM 1477 O O . VAL A 1 193 ? 6.144 0.969 -15.387 1.00 93.31 193 VAL A O 1
ATOM 1480 N N . CYS A 1 194 ? 4.169 2.008 -15.630 1.00 91.56 194 CYS A N 1
ATOM 1481 C CA . CYS A 1 194 ? 4.232 2.052 -17.093 1.00 91.56 194 CYS A CA 1
ATOM 1482 C C . CYS A 1 194 ? 5.488 2.770 -17.606 1.00 91.56 194 CYS A C 1
ATOM 1484 O O . CYS A 1 194 ? 6.119 2.303 -18.551 1.00 91.56 194 CYS A O 1
ATOM 1486 N N . ARG A 1 195 ? 5.875 3.894 -16.986 1.00 92.25 195 ARG A N 1
ATOM 1487 C CA . ARG A 1 195 ? 7.091 4.624 -17.377 1.00 92.25 195 ARG A CA 1
ATOM 1488 C C . ARG A 1 195 ? 8.356 3.826 -17.090 1.00 92.25 195 ARG A C 1
ATOM 1490 O O . ARG A 1 195 ? 9.211 3.733 -17.965 1.00 92.25 195 ARG A O 1
ATOM 1497 N N . THR A 1 196 ? 8.453 3.214 -15.913 1.00 92.56 196 THR A N 1
ATOM 1498 C CA . THR A 1 196 ? 9.586 2.346 -15.563 1.00 92.56 196 THR A CA 1
ATOM 1499 C C . THR A 1 196 ? 9.696 1.162 -16.520 1.00 92.56 196 THR A C 1
ATOM 1501 O O . THR A 1 196 ? 10.796 0.788 -16.915 1.00 92.56 196 THR A O 1
ATOM 1504 N N . LEU A 1 197 ? 8.565 0.600 -16.948 1.00 92.81 197 LEU A N 1
ATOM 1505 C CA . LEU A 1 197 ? 8.524 -0.494 -17.912 1.00 92.81 197 LEU A CA 1
ATOM 1506 C C . LEU A 1 197 ? 9.020 -0.059 -19.298 1.00 92.81 197 LEU A C 1
ATOM 1508 O O . LEU A 1 197 ? 9.766 -0.808 -19.927 1.00 92.81 197 LEU A O 1
ATOM 1512 N N . SER A 1 198 ? 8.668 1.145 -19.760 1.00 91.50 198 SER A N 1
ATOM 1513 C CA . SER A 1 198 ? 9.236 1.707 -20.994 1.00 91.50 198 SER A CA 1
ATOM 1514 C C . SER A 1 198 ? 10.755 1.865 -20.894 1.00 91.50 198 SER A C 1
ATOM 1516 O O . SER A 1 198 ? 11.465 1.375 -21.764 1.00 91.50 198 SER A O 1
ATOM 1518 N N . VAL A 1 199 ? 11.261 2.433 -19.794 1.00 91.19 199 VAL A N 1
ATOM 1519 C CA . VAL A 1 199 ? 12.711 2.586 -19.567 1.00 91.19 199 VAL A CA 1
ATOM 1520 C C . VAL A 1 199 ? 13.422 1.228 -19.536 1.00 91.19 199 VAL A C 1
ATOM 1522 O O . VAL A 1 199 ? 14.470 1.060 -20.154 1.00 91.19 199 VAL A O 1
ATOM 1525 N N . ALA A 1 200 ? 12.846 0.229 -18.862 1.00 90.25 200 ALA A N 1
ATOM 1526 C CA . ALA A 1 200 ? 13.412 -1.117 -18.807 1.00 90.25 200 ALA A CA 1
ATOM 1527 C C . ALA A 1 200 ? 13.483 -1.785 -20.193 1.00 90.25 200 ALA A C 1
ATOM 1529 O O . ALA A 1 200 ? 14.458 -2.477 -20.493 1.00 90.25 200 ALA A O 1
ATOM 1530 N N . LYS A 1 201 ? 12.477 -1.558 -21.050 1.00 89.44 201 LYS A N 1
ATOM 1531 C CA . LYS A 1 201 ? 12.479 -2.028 -22.444 1.00 89.44 201 LYS A CA 1
ATOM 1532 C C . LYS A 1 201 ? 13.530 -1.313 -23.287 1.00 89.44 201 LYS A C 1
ATOM 1534 O O . LYS A 1 201 ? 14.254 -1.978 -24.019 1.00 89.44 201 LYS A O 1
ATOM 1539 N N . ASP A 1 202 ? 13.655 0.004 -23.141 1.00 88.50 202 ASP A N 1
ATOM 1540 C CA . ASP A 1 202 ? 14.645 0.805 -23.870 1.00 88.50 202 ASP A CA 1
ATOM 1541 C C . ASP A 1 202 ? 16.086 0.401 -23.512 1.00 88.50 202 ASP A C 1
ATOM 1543 O O . ASP A 1 202 ? 16.988 0.473 -24.344 1.00 88.50 202 ASP A O 1
ATOM 1547 N N . MET A 1 203 ? 16.300 -0.085 -22.286 1.00 85.25 203 MET A N 1
ATOM 1548 C CA . MET A 1 203 ? 17.579 -0.630 -21.822 1.00 85.25 203 MET A CA 1
ATOM 1549 C C . MET A 1 203 ? 17.805 -2.108 -22.193 1.00 85.25 203 MET A C 1
ATOM 1551 O O . MET A 1 203 ? 18.857 -2.654 -21.862 1.00 85.25 203 MET A O 1
ATOM 1555 N N . ASN A 1 204 ? 16.853 -2.752 -22.878 1.00 86.06 204 ASN A N 1
ATOM 1556 C CA . ASN A 1 204 ? 16.890 -4.163 -23.275 1.00 86.06 204 ASN A CA 1
ATOM 1557 C C . ASN A 1 204 ? 17.113 -5.128 -22.088 1.00 86.06 204 ASN A C 1
ATOM 1559 O O . ASN A 1 204 ? 17.968 -6.016 -22.133 1.00 86.06 204 ASN A O 1
ATOM 1563 N N . MET A 1 205 ? 16.379 -4.908 -20.990 1.00 86.69 205 MET A N 1
ATOM 1564 C CA . MET A 1 205 ? 16.465 -5.717 -19.766 1.00 86.69 205 MET A CA 1
ATOM 1565 C C . MET A 1 205 ? 15.875 -7.123 -19.932 1.00 86.69 205 MET A C 1
ATOM 1567 O O . MET A 1 205 ? 15.043 -7.359 -20.805 1.00 86.69 205 MET A O 1
ATOM 1571 N N . SER A 1 206 ? 16.286 -8.046 -19.050 1.00 88.81 206 SER A N 1
ATOM 1572 C CA . SER A 1 206 ? 15.773 -9.425 -19.008 1.00 88.81 206 SER A CA 1
ATOM 1573 C C . SER A 1 206 ? 14.243 -9.467 -18.916 1.00 88.81 206 SER A C 1
ATOM 1575 O O . SER A 1 206 ? 13.633 -8.665 -18.198 1.00 88.81 206 SER A O 1
ATOM 1577 N N . GLU A 1 207 ? 13.634 -10.455 -19.575 1.00 87.31 207 GLU A N 1
ATOM 1578 C CA . GLU A 1 207 ? 12.188 -10.686 -19.523 1.00 87.31 207 GLU A CA 1
ATOM 1579 C C . GLU A 1 207 ? 11.677 -10.919 -18.098 1.00 87.31 207 GLU A C 1
ATOM 1581 O O . GLU A 1 207 ? 10.566 -10.505 -17.778 1.00 87.31 207 GLU A O 1
ATOM 1586 N N . ASP A 1 208 ? 12.497 -11.478 -17.205 1.00 87.56 208 ASP A N 1
ATOM 1587 C CA . ASP A 1 208 ? 12.127 -11.668 -15.798 1.00 87.56 208 ASP A CA 1
ATOM 1588 C C . ASP A 1 208 ? 11.820 -10.336 -15.100 1.00 87.56 208 ASP A C 1
ATOM 1590 O O . ASP A 1 208 ? 10.833 -10.217 -14.374 1.00 87.56 208 ASP A O 1
ATOM 1594 N N . LEU A 1 209 ? 12.624 -9.298 -15.357 1.00 85.81 209 LEU A N 1
ATOM 1595 C CA . LEU A 1 209 ? 12.424 -7.969 -14.775 1.00 85.81 209 LEU A CA 1
ATOM 1596 C C . LEU A 1 209 ? 11.186 -7.286 -15.368 1.00 85.81 209 LEU A C 1
ATOM 1598 O O . LEU A 1 209 ? 10.432 -6.625 -14.650 1.00 85.81 209 LEU A O 1
ATOM 1602 N N . ILE A 1 210 ? 10.942 -7.483 -16.663 1.00 88.19 210 ILE A N 1
ATOM 1603 C CA . ILE A 1 210 ? 9.740 -6.983 -17.337 1.00 88.19 210 ILE A CA 1
ATOM 1604 C C . ILE A 1 210 ? 8.490 -7.659 -16.756 1.00 88.19 210 ILE A C 1
ATOM 1606 O O . ILE A 1 210 ? 7.516 -6.972 -16.450 1.00 88.19 210 ILE A O 1
ATOM 1610 N N . ASN A 1 211 ? 8.534 -8.973 -16.525 1.00 87.94 211 ASN A N 1
ATOM 1611 C CA . ASN A 1 211 ? 7.445 -9.737 -15.918 1.00 87.94 211 ASN A CA 1
ATOM 1612 C C . ASN A 1 211 ? 7.157 -9.287 -14.480 1.00 87.94 211 ASN A C 1
ATOM 1614 O O . ASN A 1 211 ? 5.993 -9.151 -14.100 1.00 87.94 211 ASN A O 1
ATOM 1618 N N . VAL A 1 212 ? 8.195 -9.006 -13.683 1.00 89.44 212 VAL A N 1
ATOM 1619 C CA . VAL A 1 212 ? 8.029 -8.433 -12.337 1.00 89.44 212 VAL A CA 1
ATOM 1620 C C . VAL A 1 212 ? 7.291 -7.097 -12.411 1.00 89.44 212 VAL A C 1
ATOM 1622 O O . VAL A 1 212 ? 6.296 -6.926 -11.714 1.00 89.44 212 VAL A O 1
ATOM 1625 N N . LEU A 1 213 ? 7.708 -6.181 -13.291 1.00 88.00 213 LEU A N 1
ATOM 1626 C CA . LEU A 1 213 ? 7.056 -4.875 -13.446 1.00 88.00 213 LEU A CA 1
ATOM 1627 C C . LEU A 1 213 ? 5.606 -4.987 -13.945 1.00 88.00 213 LEU A C 1
ATOM 1629 O O . LEU A 1 213 ? 4.746 -4.255 -13.466 1.00 88.00 213 LEU A O 1
ATOM 1633 N N . GLN A 1 214 ? 5.308 -5.919 -14.853 1.00 87.50 214 GLN A N 1
ATOM 1634 C CA . GLN A 1 214 ? 3.938 -6.176 -15.321 1.00 87.50 214 GLN A CA 1
ATOM 1635 C C . GLN A 1 214 ? 3.034 -6.744 -14.224 1.00 87.50 214 GLN A C 1
ATOM 1637 O O . GLN A 1 214 ? 1.842 -6.448 -14.178 1.00 87.50 214 GLN A O 1
ATOM 1642 N N . ASN A 1 215 ? 3.584 -7.552 -13.318 1.00 87.44 215 ASN A N 1
ATOM 1643 C CA . ASN A 1 215 ? 2.823 -8.075 -12.187 1.00 87.44 215 ASN A CA 1
ATOM 1644 C C . ASN A 1 215 ? 2.493 -6.999 -11.141 1.00 87.44 215 ASN A C 1
ATOM 1646 O O . ASN A 1 215 ? 1.559 -7.204 -10.376 1.00 87.44 215 ASN A O 1
ATOM 1650 N N . LEU A 1 216 ? 3.193 -5.857 -11.135 1.00 84.19 216 LEU A N 1
ATOM 1651 C CA . LEU A 1 216 ? 2.866 -4.702 -10.287 1.00 84.19 216 LEU A CA 1
ATOM 1652 C C . LEU A 1 216 ? 1.706 -3.850 -10.830 1.00 84.19 216 LEU A C 1
ATOM 1654 O O . LEU A 1 216 ? 1.226 -2.963 -10.129 1.00 84.19 216 LEU A O 1
ATOM 1658 N N . GLU A 1 217 ? 1.281 -4.072 -12.076 1.00 70.69 217 GLU A N 1
ATOM 1659 C CA . GLU A 1 217 ? 0.164 -3.347 -12.698 1.00 70.69 217 GLU A CA 1
ATOM 1660 C C . GLU A 1 217 ? -1.211 -3.970 -12.378 1.00 70.69 217 GLU A C 1
ATOM 1662 O O . GLU A 1 217 ? -2.236 -3.287 -12.492 1.00 70.69 217 GLU A O 1
ATOM 1667 N N . LYS A 1 218 ? -1.220 -5.253 -11.986 1.00 59.88 218 LYS A N 1
ATOM 1668 C CA . LYS A 1 218 ? -2.411 -6.052 -11.655 1.00 59.88 218 LYS A CA 1
ATOM 1669 C C . LYS A 1 218 ? -2.959 -5.699 -10.277 1.00 59.88 218 LYS A C 1
ATOM 1671 O O . LYS A 1 218 ? -4.197 -5.539 -10.194 1.00 59.88 218 LYS A O 1
#

Radius of gyration: 35.8 Å; Cα contacts (8 Å, |Δi|>4): 62; chains: 1; bounding box: 61×45×129 Å

pLDDT: mean 72.8, std 20.93, range [26.22, 95.44]

InterPro domains:
  IPR019191 Essential protein Yae1, N-terminal [PF09811] (41-79)
  IPR038881 Yae1-like [PTHR18829] (9-191)

Solvent-accessible surface area (backbone atoms only — not comparable to full-atom values): 13552 Å² total; per-residue (Å²): 137,85,78,91,76,78,83,68,84,71,75,79,76,70,88,63,80,83,70,72,51,65,66,59,52,52,51,50,51,48,50,54,50,51,55,47,50,55,54,49,51,51,51,52,50,53,52,49,52,52,52,52,53,50,50,50,54,48,53,52,52,47,54,56,50,46,56,54,49,52,49,52,49,51,52,51,50,51,46,49,52,50,48,56,50,37,66,74,65,73,48,58,72,65,60,55,51,49,46,52,52,49,51,54,51,49,53,52,48,53,55,52,50,53,54,50,58,65,60,66,74,74,69,80,67,64,67,67,54,59,62,60,53,72,76,56,86,69,90,64,99,68,84,85,83,87,80,79,86,84,73,82,83,76,82,74,71,87,64,76,82,55,88,86,62,85,83,71,82,68,97,60,98,76,78,56,75,67,61,59,56,49,55,52,50,54,52,51,51,46,53,50,47,53,52,53,49,52,53,43,56,76,68,69,56,61,66,70,61,52,51,55,52,57,61,69,68,113

Mean predicted aligned error: 16.02 Å

Foldseek 3Di:
DDDDDDPDPPPDPPPPPPPPPVVVVVVVVVVVVVVVVVVVVVVVVVVVVVVVVVVVLVVVLCVLLCLLCVLLVLLLVLLVVLLVVCVVVVHDPVLNVLSVVLNVLSVVLNVLSVVLSVVVSPDPPCVVVVVVVVPPPPPDPDDDDDDDDDDDDDPPPSPPPPVPDDPPPDPDPDDDPSVSVVVVSLVSSLVSLVSSLVSCVVVVHDVVSNVSSVVSND

Secondary structure (DSSP, 8-state):
----------S---S------HHHHHHHHHHHHHHHHHHHHHHHHHHHHHHHHHHHHHHHHHHHHHHHHHHHHHHHHHHHHHHHHHHHTT--HHHHHHHHHHHHHHHHHHHHHHHHHHHHTT---HHHHHHHHSSS---------------------TTTT-TT--------TT--HHHHHHHHHHHHHHHHHHHHHHHHHHTT--HHHHHHHHHT--

Nearest PDB structures (foldseek):
  8i7o-assembly1_A3  TM=3.339E-01  e=1.818E+00  Mus musculus
  8otz-assembly1_Cv  TM=2.261E-01  e=6.346E+00  Bos taurus